Protein AF-A0A817WGV9-F1 (afdb_monomer_lite)

InterPro domains:
  IPR026983 Dynein heavy chain [PTHR22878] (29-246)
  IPR027417 P-loop containing nucleoside triphosphate hydrolase [G3DSA:3.40.50.300] (20-171)
  IPR035706 Dynein heavy chain, ATP-binding dynein motor region [PF12781] (29-227)

Sequence (246 aa):
MQTKQTYQTDYDALLERRNDANTLISGLTGLPNDDLSIQNGIIATSNYRYPLLIDPQLQGKSWIKDMERDHDLVITTLNSKLFRQQLDDSIAFGRPLLIEDVKEELDPILDPILEKNFSKLDRTLRLYITTKLANPTYAPEICARVSVIDFTVTQRGLEHQLLSLLIANERNELERERVTLARETTKNKRMLKELEDNLLIKLTSSLLDDPSVVEVLNANKRIATEVKEKVVIAEETKMKISTARE

Radius of gyration: 23.24 Å; chains: 1; bounding box: 58×51×55 Å

pLDDT: mean 77.45, std 15.93, range [27.72, 95.19]

Organism: NCBI:txid392032

Foldseek 3Di:
DVVVVVVVVVVVVVVVVCVVVPVLVLQLPQFAPDPQRSVLSSLCPDLPFHEEEACLPCSVVVSVCVSCVVQQEAEEEPPDPCVVVSVVVCLVVLGEYEYPADAQDDDCVCVCLLQVVDDPSSSSYRYHYYHSDQDGDHDVVVVVRHPYGYPDQDPVSVVVRVLVVVCCVPVVPLVVVLVVLVVLLVVLVVLLVVLVVVLVCLVVVDDDPDPVSVVVNVVSVVSNVVSVVSNVVSVVVNVVSVVVSD

Secondary structure (DSSP, 8-state):
-HHHHHHHHHHHHHHHGGGSHHHHHHHTTTS-SSHHHHHHHHHHH-SSS-EEEE-TTSHHHHHHHHHTGGGT-EEEETT-TTHHHHHHHHHHHT--EEEES--S---GGGHHHHTT-S-TTGGG--EEEEE--SS----HHHHHHSEEEE----HHHHHHHHHHHHHHHHTHHHHHHHHHHHHHHHHHHHHHHHHHHHHHHHHHS--SS-HHHHHHHHHHHHHHHHHHHHHHHHHHHHHHHHHHH-

Structure (mmCIF, N/CA/C/O backbone):
data_AF-A0A817WGV9-F1
#
_entry.id   AF-A0A817WGV9-F1
#
loop_
_atom_site.group_PDB
_atom_site.id
_atom_site.type_symbol
_atom_site.label_atom_id
_atom_site.label_alt_id
_atom_site.label_comp_id
_atom_site.label_asym_id
_atom_site.label_entity_id
_atom_site.label_seq_id
_atom_site.pdbx_PDB_ins_code
_atom_site.Cartn_x
_atom_site.Cartn_y
_atom_site.Cartn_z
_atom_site.occupancy
_atom_site.B_iso_or_equiv
_atom_site.auth_seq_id
_atom_site.auth_comp_id
_atom_site.auth_asym_id
_atom_site.auth_atom_id
_atom_site.pdbx_PDB_model_num
ATOM 1 N N . MET A 1 1 ? -25.863 5.482 -15.083 1.00 37.50 1 MET A N 1
ATOM 2 C CA . MET A 1 1 ? -26.386 5.329 -13.703 1.00 37.50 1 MET A CA 1
ATOM 3 C C . MET A 1 1 ? -26.044 3.970 -13.093 1.00 37.50 1 MET A C 1
ATOM 5 O O . MET A 1 1 ? -25.670 3.966 -11.933 1.00 37.50 1 MET A O 1
ATOM 9 N N . GLN A 1 2 ? -26.050 2.864 -13.849 1.00 27.72 2 GLN A N 1
ATOM 10 C CA . GLN A 1 2 ? -25.627 1.539 -13.351 1.00 27.72 2 GLN A CA 1
ATOM 11 C C . GLN A 1 2 ? -24.144 1.447 -12.945 1.00 27.72 2 GLN A C 1
ATOM 13 O O . GLN A 1 2 ? -23.827 0.815 -11.948 1.00 27.72 2 GLN A O 1
ATOM 18 N N . THR A 1 3 ? -23.241 2.151 -13.631 1.00 29.27 3 THR A N 1
ATOM 19 C CA . THR A 1 3 ? -21.792 2.068 -13.370 1.00 29.27 3 THR A CA 1
ATOM 20 C C . THR A 1 3 ? -21.375 2.636 -12.010 1.00 29.27 3 THR A C 1
ATOM 22 O O . THR A 1 3 ? -20.448 2.123 -11.407 1.00 29.27 3 THR A O 1
ATOM 25 N N . LYS A 1 4 ? -22.072 3.657 -11.480 1.00 28.03 4 LYS A N 1
ATOM 26 C CA . LYS A 1 4 ? -21.769 4.241 -10.154 1.00 28.03 4 LYS A CA 1
ATOM 27 C C . LYS A 1 4 ? -22.198 3.344 -8.987 1.00 28.03 4 LYS A C 1
ATOM 29 O O . LYS A 1 4 ? -21.616 3.435 -7.915 1.00 28.03 4 LYS A O 1
ATOM 34 N N . GLN A 1 5 ? -23.198 2.488 -9.193 1.00 28.86 5 GLN A N 1
ATOM 35 C CA . GLN A 1 5 ? -23.706 1.577 -8.164 1.00 28.86 5 GLN A CA 1
ATOM 36 C C . GLN A 1 5 ? -22.753 0.392 -7.941 1.00 28.86 5 GLN A C 1
ATOM 38 O O . GLN A 1 5 ? -22.568 -0.044 -6.808 1.00 28.86 5 GLN A O 1
ATOM 43 N N . THR A 1 6 ? -22.080 -0.068 -8.999 1.00 32.97 6 THR A N 1
ATOM 44 C CA . THR A 1 6 ? -21.091 -1.156 -8.940 1.00 32.97 6 THR A CA 1
ATOM 45 C C . THR A 1 6 ? -19.863 -0.787 -8.095 1.00 32.97 6 THR A C 1
ATOM 47 O O . THR A 1 6 ? -19.491 -1.561 -7.222 1.00 32.97 6 THR A O 1
ATOM 50 N N . TYR A 1 7 ? -19.308 0.426 -8.242 1.00 35.62 7 TYR A N 1
ATOM 51 C CA . TYR A 1 7 ? -18.145 0.870 -7.449 1.00 35.62 7 TYR A CA 1
ATOM 52 C C . TYR A 1 7 ? -18.439 1.023 -5.949 1.00 35.62 7 TYR A C 1
ATOM 54 O O . TYR A 1 7 ? -17.569 0.760 -5.125 1.00 35.62 7 TYR A O 1
ATOM 62 N N . GLN A 1 8 ? -19.662 1.421 -5.584 1.00 30.70 8 GLN A N 1
ATOM 63 C CA . GLN A 1 8 ? -20.061 1.553 -4.179 1.00 30.70 8 GLN A CA 1
ATOM 64 C C . GLN A 1 8 ? -20.227 0.180 -3.507 1.00 30.70 8 GLN A C 1
ATOM 66 O O . GLN A 1 8 ? -19.885 0.011 -2.344 1.00 30.70 8 GLN A O 1
ATOM 71 N N . THR A 1 9 ? -20.700 -0.815 -4.262 1.00 33.78 9 THR A N 1
ATOM 72 C CA . THR A 1 9 ? -20.943 -2.172 -3.747 1.00 33.78 9 THR A CA 1
ATOM 73 C C . THR A 1 9 ? -19.625 -2.928 -3.542 1.00 33.78 9 THR A C 1
ATOM 75 O O . THR A 1 9 ? -19.464 -3.627 -2.545 1.00 33.78 9 THR A O 1
ATOM 78 N N . ASP A 1 10 ? -18.646 -2.721 -4.431 1.00 40.47 10 ASP A N 1
ATOM 79 C CA . ASP A 1 10 ? -17.281 -3.232 -4.248 1.00 40.47 10 ASP A CA 1
ATOM 80 C C . ASP A 1 10 ? -16.564 -2.548 -3.070 1.00 40.47 10 ASP A C 1
ATOM 82 O O . ASP A 1 10 ? -15.822 -3.201 -2.338 1.00 40.47 10 ASP A O 1
ATOM 86 N N . TYR A 1 11 ? -16.821 -1.256 -2.828 1.00 42.28 11 TYR A N 1
ATOM 87 C CA . TYR A 1 11 ? -16.280 -0.521 -1.679 1.00 42.28 11 TYR A CA 1
ATOM 88 C C . TYR A 1 11 ? -16.793 -1.069 -0.339 1.00 42.28 11 TYR A C 1
ATOM 90 O O . TYR A 1 11 ? -16.005 -1.297 0.582 1.00 42.28 11 TYR A O 1
ATOM 98 N N . ASP A 1 12 ? -18.093 -1.355 -0.248 1.00 37.88 12 ASP A N 1
ATOM 99 C CA . ASP A 1 12 ? -18.701 -1.931 0.954 1.00 37.88 12 ASP A CA 1
ATOM 100 C C . ASP A 1 12 ? -18.227 -3.380 1.189 1.00 37.88 12 ASP A C 1
ATOM 102 O O . ASP A 1 12 ? -17.908 -3.746 2.321 1.00 37.88 12 ASP A O 1
ATOM 106 N N . ALA A 1 13 ? -18.042 -4.174 0.126 1.00 45.69 13 ALA A N 1
ATOM 107 C CA . ALA A 1 13 ? -17.474 -5.525 0.209 1.00 45.69 13 ALA A CA 1
ATOM 108 C C . ALA A 1 13 ? -15.988 -5.536 0.639 1.00 45.69 13 ALA A C 1
ATOM 110 O O . ALA A 1 13 ? -15.540 -6.434 1.362 1.00 45.69 13 ALA A O 1
ATOM 111 N N . LEU A 1 14 ? -15.208 -4.526 0.234 1.00 46.06 14 LEU A N 1
ATOM 112 C CA . LEU A 1 14 ? -13.819 -4.332 0.671 1.00 46.06 14 LEU A CA 1
ATOM 113 C C . LEU A 1 14 ? -13.739 -3.869 2.136 1.00 46.06 14 LEU A C 1
ATOM 115 O O . LEU A 1 14 ? -12.862 -4.319 2.877 1.00 46.06 14 LEU A O 1
ATOM 119 N N . LEU A 1 15 ? -14.681 -3.032 2.583 1.00 44.12 15 LEU A N 1
ATOM 120 C CA . LEU A 1 15 ? -14.825 -2.635 3.987 1.00 44.12 15 LEU A CA 1
ATOM 121 C C . LEU A 1 15 ? -15.345 -3.766 4.884 1.00 44.12 15 LEU A C 1
ATOM 123 O O . LEU A 1 15 ? -15.021 -3.797 6.069 1.00 44.12 15 LEU A O 1
ATOM 127 N N . GLU A 1 16 ? -16.107 -4.719 4.356 1.00 44.16 16 GLU A N 1
ATOM 128 C CA . GLU A 1 16 ? -16.564 -5.896 5.105 1.00 44.16 16 GLU A CA 1
ATOM 129 C C . GLU A 1 16 ? -15.432 -6.929 5.301 1.00 44.16 16 GLU A C 1
ATOM 131 O O . GLU A 1 16 ? -15.310 -7.542 6.372 1.00 44.16 16 GLU A O 1
ATOM 136 N N . ARG A 1 17 ? -14.501 -7.018 4.332 1.00 46.78 17 ARG A N 1
ATOM 137 C CA . ARG A 1 17 ? -13.222 -7.758 4.439 1.00 46.78 17 ARG A CA 1
ATOM 138 C C . ARG A 1 17 ? -12.217 -7.153 5.427 1.00 46.78 17 ARG A C 1
ATOM 140 O O . ARG A 1 17 ? -11.237 -7.804 5.779 1.00 46.78 17 ARG A O 1
ATOM 147 N N . ARG A 1 18 ? -12.496 -5.967 5.979 1.00 44.47 18 ARG A N 1
ATOM 148 C CA . ARG A 1 18 ? -11.736 -5.317 7.069 1.00 44.47 18 ARG A CA 1
ATOM 149 C C . ARG A 1 18 ? -11.633 -6.164 8.348 1.00 44.47 18 ARG A C 1
ATOM 151 O O . ARG A 1 18 ? -10.900 -5.798 9.265 1.00 44.47 18 ARG A O 1
ATOM 158 N N . ASN A 1 19 ? -12.366 -7.276 8.432 1.00 39.81 19 ASN A N 1
ATOM 159 C CA . ASN A 1 19 ? -12.291 -8.229 9.537 1.00 39.81 19 ASN A CA 1
ATOM 160 C C . ASN A 1 19 ? -11.021 -9.103 9.527 1.00 39.81 19 ASN A C 1
ATOM 162 O O . ASN A 1 19 ? -10.644 -9.577 10.597 1.00 39.81 19 ASN A O 1
ATOM 166 N N . ASP A 1 20 ? -10.275 -9.181 8.417 1.00 42.56 20 ASP A N 1
ATOM 167 C CA . ASP A 1 20 ? -8.900 -9.726 8.380 1.00 42.56 20 ASP A CA 1
ATOM 168 C C . ASP A 1 20 ? -7.881 -8.662 8.844 1.00 42.56 20 ASP A C 1
ATOM 170 O O . ASP A 1 20 ? -6.880 -8.340 8.199 1.00 42.56 20 ASP A O 1
ATOM 174 N N . ALA A 1 21 ? -8.198 -8.034 9.978 1.00 41.12 21 ALA A N 1
ATOM 175 C CA . ALA A 1 21 ? -7.715 -6.715 10.363 1.00 41.12 21 ALA A CA 1
ATOM 176 C C . ALA A 1 21 ? -6.196 -6.631 10.591 1.00 41.12 21 ALA A C 1
ATOM 178 O O . ALA A 1 21 ? -5.628 -5.558 10.445 1.00 41.12 21 ALA A O 1
ATOM 179 N N . ASN A 1 22 ? -5.509 -7.717 10.943 1.00 40.12 22 ASN A N 1
ATOM 180 C CA . ASN A 1 22 ? -4.105 -7.618 11.358 1.00 40.12 22 ASN A CA 1
ATOM 181 C C . ASN A 1 22 ? -3.129 -7.484 10.176 1.00 40.12 22 ASN A C 1
ATOM 183 O O . ASN A 1 22 ? -2.154 -6.745 10.285 1.00 40.12 22 ASN A O 1
ATOM 187 N N . THR A 1 23 ? -3.408 -8.122 9.036 1.00 41.94 23 THR A N 1
ATOM 188 C CA . THR A 1 23 ? -2.520 -8.077 7.859 1.00 41.94 23 THR A CA 1
ATOM 189 C C . THR A 1 23 ? -2.714 -6.790 7.054 1.00 41.94 23 THR A C 1
ATOM 191 O O . THR A 1 23 ? -1.741 -6.181 6.619 1.00 41.94 23 THR A O 1
ATOM 194 N N . LEU A 1 24 ? -3.960 -6.319 6.925 1.00 47.78 24 LEU A N 1
ATOM 195 C CA . LEU A 1 24 ? -4.279 -5.075 6.214 1.00 47.78 24 LEU A CA 1
ATOM 196 C C . LEU A 1 24 ? -3.845 -3.827 6.997 1.00 47.78 24 LEU A C 1
ATOM 198 O O . LEU A 1 24 ? -3.357 -2.873 6.403 1.00 47.78 24 LEU A O 1
ATOM 202 N N . ILE A 1 25 ? -3.969 -3.828 8.331 1.00 47.94 25 ILE A N 1
ATOM 203 C CA . ILE A 1 25 ? -3.571 -2.673 9.154 1.00 47.94 25 ILE A CA 1
ATOM 204 C C . ILE A 1 25 ? -2.046 -2.494 9.168 1.00 47.94 25 ILE A C 1
ATOM 206 O O . ILE A 1 25 ? -1.590 -1.355 9.137 1.00 47.94 25 ILE A O 1
ATOM 210 N N . SER A 1 26 ? -1.260 -3.580 9.152 1.00 46.34 26 SER A N 1
ATOM 211 C CA . SER A 1 26 ? 0.208 -3.494 9.059 1.00 46.34 26 SER A CA 1
ATOM 212 C C . SER A 1 26 ? 0.683 -2.959 7.707 1.00 46.34 26 SER A C 1
ATOM 214 O O . SER A 1 26 ? 1.714 -2.301 7.647 1.00 46.34 26 SER A O 1
ATOM 216 N N . GLY A 1 27 ? -0.058 -3.225 6.626 1.00 54.06 27 GLY A N 1
ATOM 217 C CA . GLY A 1 27 ? 0.269 -2.715 5.296 1.00 54.06 27 GLY A CA 1
ATOM 218 C C . GLY A 1 27 ? -0.023 -1.224 5.124 1.00 54.06 27 GLY A C 1
ATOM 219 O O . GLY A 1 27 ? 0.606 -0.571 4.312 1.00 54.06 27 GLY A O 1
ATOM 220 N N . LEU A 1 28 ? -0.942 -0.647 5.900 1.00 60.22 28 LEU A N 1
ATOM 221 C CA . LEU A 1 28 ? -1.360 0.755 5.751 1.00 60.22 28 LEU A CA 1
ATOM 222 C C . LEU A 1 28 ? -0.523 1.745 6.578 1.00 60.22 28 LEU A C 1
ATOM 224 O O . LEU A 1 28 ? -0.717 2.957 6.478 1.00 60.22 28 LEU A O 1
ATOM 228 N N . THR A 1 29 ? 0.413 1.265 7.401 1.00 61.38 29 THR A N 1
ATOM 229 C CA . THR A 1 29 ? 1.274 2.139 8.206 1.00 61.38 29 THR A CA 1
ATOM 230 C C . THR A 1 29 ? 2.259 2.899 7.319 1.00 61.38 29 THR A C 1
ATOM 232 O O . THR A 1 29 ? 3.000 2.286 6.558 1.00 61.38 29 THR A O 1
ATOM 235 N N . GLY A 1 30 ? 2.293 4.229 7.434 1.00 67.19 30 GLY A N 1
ATOM 236 C CA . GLY A 1 30 ? 3.189 5.099 6.656 1.00 67.19 30 GLY A CA 1
ATOM 237 C C . GLY A 1 30 ? 2.538 5.755 5.435 1.00 67.19 30 GLY A C 1
ATOM 238 O O . GLY A 1 30 ? 3.126 6.672 4.865 1.00 67.19 30 GLY A O 1
ATOM 239 N N . LEU A 1 31 ? 1.312 5.358 5.074 1.00 78.69 31 LEU A N 1
ATOM 240 C CA . LEU A 1 31 ? 0.508 6.091 4.097 1.00 78.69 31 LEU A CA 1
ATOM 241 C C . LEU A 1 31 ? -0.224 7.273 4.744 1.00 78.69 31 LEU A C 1
ATOM 243 O O . LEU A 1 31 ? -0.550 7.241 5.934 1.00 78.69 31 LEU A O 1
ATOM 247 N N . PRO A 1 32 ? -0.527 8.316 3.960 1.00 75.31 32 PRO A N 1
ATOM 248 C CA . PRO A 1 32 ? -1.470 9.345 4.364 1.00 75.31 32 PRO A CA 1
ATOM 249 C C . PRO A 1 32 ? -2.836 8.792 4.773 1.00 75.31 32 PRO A C 1
ATOM 251 O O . PRO A 1 32 ? -3.351 7.850 4.176 1.00 75.31 32 PRO A O 1
ATOM 254 N N . ASN A 1 33 ? -3.477 9.464 5.730 1.00 67.50 33 ASN A N 1
ATOM 255 C CA . ASN A 1 33 ? -4.838 9.154 6.181 1.00 67.50 33 ASN A CA 1
ATOM 256 C C . ASN A 1 33 ? -5.929 9.748 5.264 1.00 67.50 33 ASN A C 1
ATOM 258 O O . ASN A 1 33 ? -6.971 10.188 5.753 1.00 67.50 33 ASN A O 1
ATOM 262 N N . ASP A 1 34 ? -5.694 9.822 3.954 1.00 74.06 34 ASP A N 1
ATOM 263 C CA . ASP A 1 34 ? -6.732 10.166 2.980 1.00 74.06 34 ASP A CA 1
ATOM 264 C C . ASP A 1 34 ? -7.316 8.910 2.322 1.00 74.06 34 ASP A C 1
ATOM 266 O O . ASP A 1 34 ? -6.644 7.886 2.182 1.00 74.06 34 ASP A O 1
ATOM 270 N N . ASP A 1 35 ? -8.594 8.983 1.939 1.00 73.94 35 ASP A N 1
ATOM 271 C CA . ASP A 1 35 ? -9.339 7.824 1.435 1.00 73.94 35 ASP A CA 1
ATOM 272 C C . ASP A 1 35 ? -8.697 7.222 0.174 1.00 73.94 35 ASP A C 1
ATOM 274 O O . ASP A 1 35 ? -8.704 6.003 0.010 1.00 73.94 35 ASP A O 1
ATOM 278 N N . LEU A 1 36 ? -8.108 8.058 -0.691 1.00 80.19 36 LEU A N 1
ATOM 279 C CA . LEU A 1 36 ? -7.414 7.612 -1.904 1.00 80.19 36 LEU A CA 1
ATOM 280 C C . LEU A 1 36 ? -6.158 6.810 -1.552 1.00 80.19 36 LEU A C 1
ATOM 282 O O . LEU A 1 36 ? -5.981 5.701 -2.047 1.00 80.19 36 LEU A O 1
ATOM 286 N N . SER A 1 37 ? -5.324 7.324 -0.648 1.00 81.31 37 SER A N 1
ATOM 287 C CA . SER A 1 37 ? -4.116 6.638 -0.181 1.00 81.31 37 SER A CA 1
ATOM 288 C C . SER A 1 37 ? -4.438 5.297 0.479 1.00 81.31 37 SER A C 1
ATOM 290 O O . SER A 1 37 ? -3.766 4.301 0.211 1.00 81.31 37 SER A O 1
ATOM 292 N N . ILE A 1 38 ? -5.506 5.229 1.281 1.00 79.75 38 ILE A N 1
ATOM 293 C CA . ILE A 1 38 ? -5.960 3.975 1.901 1.00 79.75 38 ILE A CA 1
ATOM 294 C C . ILE A 1 38 ? -6.401 2.966 0.833 1.00 79.75 38 ILE A C 1
ATOM 296 O O . ILE A 1 38 ? -5.993 1.804 0.879 1.00 79.75 38 ILE A O 1
ATOM 300 N N . GLN A 1 39 ? -7.204 3.394 -0.145 1.00 82.06 39 GLN A N 1
ATOM 301 C CA . GLN A 1 39 ? -7.640 2.535 -1.251 1.00 82.06 39 GLN A CA 1
ATOM 302 C C . GLN A 1 39 ? -6.447 2.018 -2.060 1.00 82.06 39 GLN A C 1
ATOM 304 O O . GLN A 1 39 ? -6.345 0.815 -2.309 1.00 82.06 39 GLN A O 1
ATOM 309 N N . ASN A 1 40 ? -5.508 2.901 -2.397 1.00 87.25 40 ASN A N 1
ATOM 310 C CA . ASN A 1 40 ? -4.286 2.553 -3.111 1.00 87.25 40 ASN A CA 1
ATOM 311 C C . ASN A 1 40 ? -3.449 1.525 -2.341 1.00 87.25 40 ASN A C 1
ATOM 313 O O . ASN A 1 40 ? -2.990 0.547 -2.932 1.00 87.25 40 ASN A O 1
ATOM 317 N N . GLY A 1 41 ? -3.307 1.689 -1.022 1.00 84.56 41 GLY A N 1
ATOM 318 C CA . GLY A 1 41 ? -2.612 0.732 -0.159 1.00 84.56 41 GLY A CA 1
ATOM 319 C C . GLY A 1 41 ? -3.275 -0.650 -0.132 1.00 84.56 41 GLY A C 1
ATOM 320 O O . GLY A 1 41 ? -2.591 -1.673 -0.209 1.00 84.56 41 GLY A O 1
ATOM 321 N N . ILE A 1 42 ? -4.610 -0.706 -0.097 1.00 82.06 42 ILE A N 1
ATOM 322 C CA . ILE A 1 42 ? -5.366 -1.970 -0.155 1.00 82.06 42 ILE A CA 1
ATOM 323 C C . ILE A 1 42 ? -5.158 -2.670 -1.503 1.00 82.06 42 ILE A C 1
ATOM 325 O O . ILE A 1 42 ? -4.912 -3.875 -1.545 1.00 82.06 42 ILE A O 1
ATOM 329 N N . ILE A 1 43 ? -5.232 -1.932 -2.614 1.00 84.88 43 ILE A N 1
ATOM 330 C CA . ILE A 1 43 ? -5.034 -2.506 -3.952 1.00 84.88 43 ILE A CA 1
ATOM 331 C C . ILE A 1 43 ? -3.593 -3.006 -4.101 1.00 84.88 43 ILE A C 1
ATOM 333 O O . ILE A 1 43 ? -3.381 -4.116 -4.596 1.00 84.88 43 ILE A O 1
ATOM 337 N N . ALA A 1 44 ? -2.616 -2.236 -3.615 1.00 86.19 44 ALA A N 1
ATOM 338 C CA . ALA A 1 44 ? -1.198 -2.571 -3.691 1.00 86.19 44 ALA A CA 1
ATOM 339 C C . ALA A 1 44 ? -0.809 -3.800 -2.855 1.00 86.19 44 ALA A C 1
ATOM 341 O O . ALA A 1 44 ? 0.089 -4.541 -3.240 1.00 86.19 44 ALA A O 1
ATOM 342 N N . THR A 1 45 ? -1.500 -4.048 -1.741 1.00 81.94 45 THR A N 1
ATOM 343 C CA . THR A 1 45 ? -1.282 -5.233 -0.891 1.00 81.94 45 THR A CA 1
ATOM 344 C C . THR A 1 45 ? -2.130 -6.440 -1.306 1.00 81.94 45 THR A C 1
ATOM 346 O O . THR A 1 45 ? -1.971 -7.536 -0.764 1.00 81.94 45 THR A O 1
ATOM 349 N N . SER A 1 46 ? -3.025 -6.280 -2.285 1.00 77.31 46 SER A N 1
ATOM 350 C CA . SER A 1 46 ? -3.863 -7.374 -2.771 1.00 77.31 46 SER A CA 1
ATOM 351 C C . SER A 1 46 ? -3.052 -8.385 -3.597 1.00 77.31 46 SER A C 1
ATOM 353 O O . SER A 1 46 ? -2.302 -8.030 -4.500 1.00 77.31 46 SER A O 1
ATOM 355 N N . ASN A 1 47 ? -3.228 -9.685 -3.338 1.00 67.88 47 ASN A N 1
ATOM 356 C CA . ASN A 1 47 ? -2.424 -10.738 -3.977 1.00 67.88 47 ASN A CA 1
ATOM 357 C C . ASN A 1 47 ? -2.914 -11.144 -5.391 1.00 67.88 47 ASN A C 1
ATOM 359 O O . ASN A 1 47 ? -2.540 -12.197 -5.913 1.00 67.88 47 ASN A O 1
ATOM 363 N N . TYR A 1 48 ? -3.793 -10.364 -6.030 1.00 72.81 48 TYR A N 1
ATOM 364 C CA . TYR A 1 48 ? -4.373 -10.744 -7.327 1.00 72.81 48 TYR A CA 1
ATOM 365 C C . TYR A 1 48 ? -3.400 -10.500 -8.485 1.00 72.81 48 TYR A C 1
ATOM 367 O O . TYR A 1 48 ? -3.098 -11.434 -9.229 1.00 72.81 48 TYR A O 1
ATOM 375 N N . ARG A 1 49 ? -2.841 -9.292 -8.589 1.00 85.38 49 ARG A N 1
ATOM 376 C CA . ARG A 1 49 ? -1.838 -8.888 -9.590 1.00 85.38 49 ARG A CA 1
ATOM 377 C C . ARG A 1 49 ? -0.765 -8.044 -8.915 1.00 85.38 49 ARG A C 1
ATOM 379 O O . ARG A 1 49 ? -1.042 -7.412 -7.901 1.00 85.38 49 ARG A O 1
ATOM 386 N N . TYR A 1 50 ? 0.432 -8.023 -9.488 1.00 90.38 50 TYR A N 1
ATOM 387 C CA . TYR A 1 50 ? 1.517 -7.202 -8.958 1.00 90.38 50 TYR A CA 1
ATOM 388 C C . TYR A 1 50 ? 1.233 -5.711 -9.181 1.00 90.38 50 TYR A C 1
ATOM 390 O O . TYR A 1 50 ? 0.797 -5.344 -10.278 1.00 90.38 50 TYR A O 1
ATOM 398 N N . PRO A 1 51 ? 1.437 -4.854 -8.168 1.00 92.88 51 PRO A N 1
ATOM 399 C CA . PRO A 1 51 ? 1.175 -3.428 -8.284 1.00 92.88 51 PRO A CA 1
ATOM 400 C C . PRO A 1 51 ? 2.270 -2.692 -9.064 1.00 92.88 51 PRO A C 1
ATOM 402 O O . PRO A 1 51 ? 3.465 -2.854 -8.804 1.00 92.88 51 PRO A O 1
ATOM 405 N N . LEU A 1 52 ? 1.836 -1.828 -9.981 1.00 93.69 52 LEU A N 1
ATOM 406 C CA . LEU A 1 52 ? 2.641 -0.807 -10.638 1.00 93.69 52 LEU A CA 1
ATOM 407 C C . LEU A 1 52 ? 2.172 0.560 -10.143 1.00 93.69 52 LEU A C 1
ATOM 409 O O . LEU A 1 52 ? 1.061 0.987 -10.441 1.00 93.69 52 LEU A O 1
ATOM 413 N N . LEU A 1 53 ? 3.025 1.237 -9.382 1.00 93.81 53 LEU A N 1
ATOM 414 C CA . LEU A 1 53 ? 2.735 2.515 -8.752 1.00 93.81 53 LEU A CA 1
ATOM 415 C C . LEU A 1 53 ? 3.227 3.658 -9.640 1.00 93.81 53 LEU A C 1
ATOM 417 O O . LEU A 1 53 ? 4.427 3.784 -9.897 1.00 93.81 53 LEU A O 1
ATOM 421 N N . ILE A 1 54 ? 2.298 4.510 -10.063 1.00 93.38 54 ILE A N 1
ATOM 422 C CA . ILE A 1 54 ? 2.587 5.807 -10.673 1.00 93.38 54 ILE A CA 1
ATOM 423 C C . ILE A 1 54 ? 2.851 6.786 -9.533 1.00 93.38 54 ILE A C 1
ATOM 425 O O . ILE A 1 54 ? 1.921 7.256 -8.888 1.00 93.38 54 ILE A O 1
ATOM 429 N N . ASP A 1 55 ? 4.123 7.041 -9.243 1.00 92.00 55 ASP A N 1
ATOM 430 C CA . ASP A 1 55 ? 4.555 7.729 -8.027 1.00 92.00 55 ASP A CA 1
ATOM 431 C C . ASP A 1 55 ? 5.616 8.805 -8.330 1.00 92.00 55 ASP A C 1
ATOM 433 O O . ASP A 1 55 ? 6.802 8.641 -8.017 1.00 92.00 55 ASP A O 1
ATOM 437 N N . PRO A 1 56 ? 5.224 9.938 -8.946 1.00 89.88 56 PRO A N 1
ATOM 438 C CA . PRO A 1 56 ? 6.158 11.025 -9.232 1.00 89.88 56 PRO A CA 1
ATOM 439 C C . PRO A 1 56 ? 6.704 11.698 -7.963 1.00 89.88 56 PRO A C 1
ATOM 441 O O . PRO A 1 56 ? 7.778 12.298 -8.013 1.00 89.88 56 PRO A O 1
ATOM 444 N N . GLN A 1 57 ? 6.000 11.596 -6.828 1.00 89.62 57 GLN A N 1
ATOM 445 C CA . GLN A 1 57 ? 6.411 12.175 -5.542 1.00 89.62 57 GLN A CA 1
ATOM 446 C C . GLN A 1 57 ? 7.178 11.202 -4.627 1.00 89.62 57 GLN A C 1
ATOM 448 O O . GLN A 1 57 ? 7.636 11.614 -3.562 1.00 89.62 57 GLN A O 1
ATOM 453 N N . LEU A 1 58 ? 7.378 9.947 -5.041 1.00 90.31 58 LEU A N 1
ATOM 454 C CA . LEU A 1 58 ? 8.085 8.895 -4.290 1.00 90.31 58 LEU A CA 1
ATOM 455 C C . LEU A 1 58 ? 7.429 8.496 -2.954 1.00 90.31 58 LEU A C 1
ATOM 457 O O . LEU A 1 58 ? 8.087 7.905 -2.090 1.00 90.31 58 LEU A O 1
ATOM 461 N N . GLN A 1 59 ? 6.146 8.804 -2.776 1.00 87.31 59 GLN A N 1
ATOM 462 C CA . GLN A 1 59 ? 5.397 8.487 -1.566 1.00 87.31 59 GLN A CA 1
ATOM 463 C C . GLN A 1 59 ? 5.124 6.986 -1.452 1.00 87.31 59 GLN A C 1
ATOM 465 O O . GLN A 1 59 ? 5.408 6.384 -0.414 1.00 87.31 59 GLN A O 1
ATOM 470 N N . GLY A 1 60 ? 4.627 6.374 -2.526 1.00 88.50 60 GLY A N 1
ATOM 471 C CA . GLY A 1 60 ? 4.385 4.934 -2.597 1.00 88.50 60 GLY A CA 1
ATOM 472 C C . GLY A 1 60 ? 5.675 4.130 -2.429 1.00 88.50 60 GLY A C 1
ATOM 473 O O . GLY A 1 60 ? 5.708 3.146 -1.692 1.00 88.50 60 GLY A O 1
ATOM 474 N N . LYS A 1 61 ? 6.777 4.595 -3.025 1.00 91.00 61 LYS A N 1
ATOM 475 C CA . LYS A 1 61 ? 8.111 4.010 -2.841 1.00 91.00 61 LYS A CA 1
ATOM 476 C C . LYS A 1 61 ? 8.568 4.051 -1.382 1.00 91.00 61 LYS A C 1
ATOM 478 O O . LYS A 1 61 ? 9.070 3.043 -0.887 1.00 91.00 61 LYS A O 1
ATOM 483 N N . SER A 1 62 ? 8.451 5.199 -0.708 1.00 90.50 62 SER A N 1
ATOM 484 C CA . SER A 1 62 ? 8.828 5.305 0.710 1.00 90.50 62 SER A CA 1
ATOM 485 C C . SER A 1 62 ? 7.980 4.371 1.566 1.00 90.50 62 SER A C 1
ATOM 487 O O . SER A 1 62 ? 8.512 3.641 2.397 1.00 90.50 62 SER A O 1
ATOM 489 N N . TRP A 1 63 ? 6.677 4.335 1.296 1.00 89.69 63 TRP A N 1
ATOM 490 C CA . TRP A 1 63 ? 5.745 3.460 1.988 1.00 89.69 63 TRP A CA 1
ATOM 491 C C . TRP A 1 63 ? 6.098 1.973 1.836 1.00 89.69 63 TRP A C 1
ATOM 493 O O . TRP A 1 63 ? 6.192 1.276 2.842 1.00 89.69 63 TRP A O 1
ATOM 503 N N . ILE A 1 64 ? 6.379 1.486 0.620 1.00 90.81 64 ILE A N 1
ATOM 504 C CA . ILE A 1 64 ? 6.776 0.081 0.400 1.00 90.81 64 ILE A CA 1
ATOM 505 C C . ILE A 1 64 ? 8.057 -0.260 1.171 1.00 90.81 64 ILE A C 1
ATOM 507 O O . ILE A 1 64 ? 8.151 -1.336 1.760 1.00 90.81 64 ILE A O 1
ATOM 511 N N . LYS A 1 65 ? 9.039 0.652 1.205 1.00 90.75 65 LYS A N 1
ATOM 512 C CA . LYS A 1 65 ? 10.286 0.449 1.964 1.00 90.75 65 LYS A CA 1
ATOM 513 C C . LYS A 1 65 ? 10.042 0.332 3.461 1.00 90.75 65 LYS A C 1
ATOM 515 O O . LYS A 1 65 ? 10.690 -0.478 4.117 1.00 90.75 65 LYS A O 1
ATOM 520 N N . ASP A 1 66 ? 9.124 1.132 3.989 1.00 89.06 66 ASP A N 1
ATOM 521 C CA . ASP A 1 66 ? 8.773 1.097 5.403 1.00 89.06 66 ASP A CA 1
ATOM 522 C C . ASP A 1 66 ? 7.951 -0.147 5.754 1.00 89.06 66 ASP A C 1
ATOM 524 O O . ASP A 1 66 ? 8.196 -0.762 6.790 1.00 89.06 66 ASP A O 1
ATOM 528 N N . MET A 1 67 ? 7.033 -0.550 4.871 1.00 87.25 67 MET A N 1
ATOM 529 C CA . MET A 1 67 ? 6.196 -1.741 5.027 1.00 87.25 67 MET A CA 1
ATOM 530 C C . MET A 1 67 ? 7.010 -3.043 4.960 1.00 87.25 67 MET A C 1
ATOM 532 O O . MET A 1 67 ? 6.746 -3.977 5.712 1.00 87.25 67 MET A O 1
ATOM 536 N N . GLU A 1 68 ? 8.008 -3.119 4.076 1.00 88.75 68 GLU A N 1
ATOM 537 C CA . GLU A 1 68 ? 8.834 -4.318 3.862 1.00 88.75 68 GLU A CA 1
ATOM 538 C C . GLU A 1 68 ? 10.174 -4.279 4.618 1.00 88.75 68 GLU A C 1
ATOM 540 O O . GLU A 1 68 ? 11.076 -5.072 4.335 1.00 88.75 68 GLU A O 1
ATOM 545 N N . ARG A 1 69 ? 10.314 -3.374 5.598 1.00 86.44 69 ARG A N 1
ATOM 546 C CA . ARG A 1 69 ? 11.554 -3.168 6.364 1.00 86.44 69 ARG A CA 1
ATOM 547 C C . ARG A 1 69 ? 12.057 -4.441 7.051 1.00 86.44 69 ARG A C 1
ATOM 549 O O . ARG A 1 69 ? 13.260 -4.679 7.064 1.00 86.44 69 ARG A O 1
ATOM 556 N N . ASP A 1 70 ? 11.144 -5.255 7.573 1.00 86.62 70 ASP A N 1
ATOM 557 C CA . ASP A 1 70 ? 11.464 -6.490 8.302 1.00 86.62 70 ASP A CA 1
ATOM 558 C C . ASP A 1 70 ? 11.561 -7.729 7.384 1.00 86.62 70 ASP A C 1
ATOM 560 O O . ASP A 1 70 ? 11.794 -8.838 7.860 1.00 86.62 70 ASP A O 1
ATOM 564 N N . HIS A 1 71 ? 11.374 -7.562 6.069 1.00 86.12 71 HIS A N 1
ATOM 565 C CA . HIS A 1 71 ? 11.305 -8.660 5.096 1.00 86.12 71 HIS A CA 1
ATOM 566 C C . HIS A 1 71 ? 12.470 -8.683 4.094 1.00 86.12 71 HIS A C 1
ATOM 568 O O . HIS A 1 71 ? 12.370 -9.362 3.074 1.00 86.12 71 HIS A O 1
ATOM 574 N N . ASP A 1 72 ? 13.565 -7.965 4.363 1.00 89.06 72 ASP A N 1
ATOM 575 C CA . ASP A 1 72 ? 14.750 -7.892 3.492 1.00 89.06 72 ASP A CA 1
ATOM 576 C C . ASP A 1 72 ? 14.423 -7.472 2.043 1.00 89.06 72 ASP A C 1
ATOM 578 O O . ASP A 1 72 ? 14.811 -8.138 1.077 1.00 89.06 72 ASP A O 1
ATOM 582 N N . LEU A 1 73 ? 13.695 -6.358 1.885 1.00 92.44 73 LEU A N 1
ATOM 583 C CA . LEU A 1 73 ? 13.331 -5.797 0.579 1.00 92.44 73 LEU A CA 1
ATOM 584 C C . LEU A 1 73 ? 14.557 -5.599 -0.329 1.00 92.44 73 LEU A C 1
ATOM 586 O O . LEU A 1 73 ? 15.460 -4.810 -0.032 1.00 92.44 73 LEU A O 1
ATOM 590 N N . VAL A 1 74 ? 14.538 -6.242 -1.495 1.00 93.88 74 VAL A N 1
ATOM 591 C CA . VAL A 1 74 ? 15.536 -6.048 -2.548 1.00 93.88 74 VAL A CA 1
ATOM 592 C C . VAL A 1 74 ? 15.077 -4.923 -3.468 1.00 93.88 74 VAL A C 1
ATOM 594 O O . VAL A 1 74 ? 13.960 -4.938 -3.977 1.00 93.88 74 VAL A O 1
ATOM 597 N N . ILE A 1 75 ? 15.946 -3.943 -3.704 1.00 94.50 75 ILE A N 1
ATOM 598 C CA . ILE A 1 75 ? 15.662 -2.797 -4.572 1.00 94.50 75 ILE A CA 1
ATOM 599 C C . ILE A 1 75 ? 16.539 -2.903 -5.817 1.00 94.50 75 ILE A C 1
ATOM 601 O O . ILE A 1 75 ? 17.759 -3.054 -5.715 1.00 94.50 75 ILE A O 1
ATOM 605 N N . THR A 1 76 ? 15.928 -2.812 -6.995 1.00 94.31 76 THR A N 1
ATOM 606 C CA . THR A 1 76 ? 16.626 -2.912 -8.279 1.00 94.31 76 THR A CA 1
ATOM 607 C C . THR A 1 76 ? 16.022 -1.984 -9.331 1.00 94.31 76 THR A C 1
ATOM 609 O O . THR A 1 76 ? 14.994 -1.354 -9.112 1.00 94.31 76 THR A O 1
ATOM 612 N N . THR A 1 77 ? 16.670 -1.886 -10.488 1.00 93.00 77 TH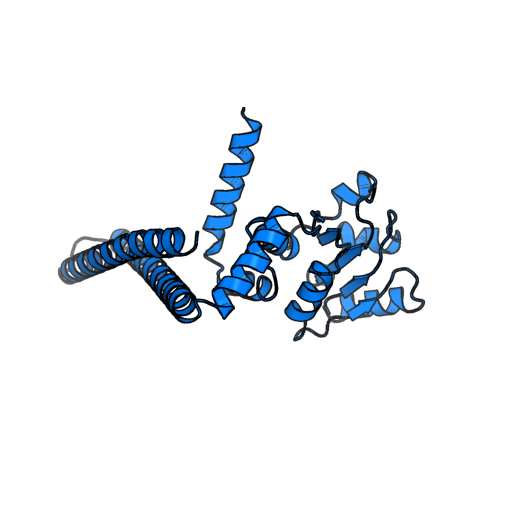R A N 1
ATOM 613 C CA . THR A 1 77 ? 16.171 -1.174 -11.675 1.00 93.00 77 THR A CA 1
ATOM 614 C C . THR A 1 77 ? 16.319 -2.090 -12.883 1.00 93.00 77 THR A C 1
ATOM 616 O O . THR A 1 77 ? 17.233 -2.916 -12.912 1.00 93.00 77 THR A O 1
ATOM 619 N N . LEU A 1 78 ? 15.482 -1.921 -13.911 1.00 88.88 78 LEU A N 1
ATOM 620 C CA . LEU A 1 78 ? 15.556 -2.745 -15.131 1.00 88.88 78 LEU A CA 1
ATOM 621 C C . LEU A 1 78 ? 16.916 -2.642 -15.847 1.00 88.88 78 LEU A C 1
ATOM 623 O O . LEU A 1 78 ? 17.359 -3.584 -16.491 1.00 88.88 78 LEU A O 1
ATOM 627 N N . ASN A 1 79 ? 17.622 -1.518 -15.689 1.00 87.88 79 ASN A N 1
ATOM 628 C CA . ASN A 1 79 ? 18.939 -1.298 -16.296 1.00 87.88 79 ASN A CA 1
ATOM 629 C C . ASN A 1 79 ? 20.103 -1.894 -15.481 1.00 87.88 79 ASN A C 1
ATOM 631 O O . ASN A 1 79 ? 21.263 -1.794 -15.892 1.00 87.88 79 ASN A O 1
ATOM 635 N N . SER A 1 80 ? 19.835 -2.466 -14.304 1.00 89.94 80 SER A N 1
ATOM 636 C CA . SER A 1 80 ? 20.873 -3.042 -13.454 1.00 89.94 80 SER A CA 1
ATOM 637 C C . SER A 1 80 ? 21.440 -4.317 -14.076 1.00 89.94 80 SER A C 1
ATOM 639 O O . SER A 1 80 ? 20.707 -5.244 -14.411 1.00 89.94 80 SER A O 1
ATOM 641 N N . LYS A 1 81 ? 22.773 -4.432 -14.139 1.00 90.12 81 LYS A N 1
ATOM 642 C CA . LYS A 1 81 ? 23.446 -5.672 -14.576 1.00 90.12 81 LYS A CA 1
ATOM 643 C C . LYS A 1 81 ? 23.115 -6.871 -13.682 1.00 90.12 81 LYS A C 1
ATOM 645 O O . LYS A 1 81 ? 23.194 -8.007 -14.134 1.00 90.12 81 LYS A O 1
ATOM 650 N N . LEU A 1 82 ? 22.763 -6.605 -12.424 1.00 91.00 82 LEU A N 1
ATOM 651 C CA . LEU A 1 82 ? 22.420 -7.616 -11.426 1.00 91.00 82 LEU A CA 1
ATOM 652 C C . LEU A 1 82 ? 20.920 -7.929 -11.395 1.00 91.00 82 LEU A C 1
ATOM 654 O O . LEU A 1 82 ? 20.512 -8.766 -10.600 1.00 91.00 82 LEU A O 1
ATOM 658 N N . PHE A 1 83 ? 20.105 -7.293 -12.245 1.00 91.31 83 PHE A N 1
ATOM 659 C CA . PHE A 1 83 ? 18.648 -7.431 -12.219 1.00 91.31 83 PHE A CA 1
ATOM 660 C C . PHE A 1 83 ? 18.194 -8.894 -12.264 1.00 91.31 83 PHE A C 1
ATOM 662 O O . PHE A 1 83 ? 17.428 -9.321 -11.408 1.00 91.31 83 PHE A O 1
ATOM 669 N N . ARG A 1 84 ? 18.729 -9.681 -13.206 1.00 89.88 84 ARG A N 1
ATOM 670 C CA . ARG A 1 84 ? 18.380 -11.104 -13.356 1.00 89.88 84 ARG A CA 1
ATOM 671 C C . ARG A 1 84 ? 18.741 -11.924 -12.123 1.00 89.88 84 ARG A C 1
ATOM 673 O O . ARG A 1 84 ? 17.917 -12.675 -11.631 1.00 89.88 84 ARG A O 1
ATOM 680 N N . GLN A 1 85 ? 19.945 -11.716 -11.592 1.00 91.44 85 GLN A N 1
ATOM 681 C CA . GLN A 1 85 ? 20.397 -12.411 -10.391 1.00 91.44 85 GLN A CA 1
ATOM 682 C C . GLN A 1 85 ? 19.521 -12.059 -9.181 1.00 91.44 85 GLN A C 1
ATOM 684 O O . GLN A 1 85 ? 19.083 -12.945 -8.461 1.00 91.44 85 GLN A O 1
ATOM 689 N N . GLN A 1 86 ? 19.224 -10.772 -8.982 1.00 92.12 86 GLN A N 1
ATOM 690 C CA . GLN A 1 86 ? 18.365 -10.311 -7.890 1.00 92.12 86 GLN A CA 1
ATOM 691 C C . GLN A 1 86 ? 16.930 -10.831 -8.025 1.00 92.12 86 GLN A C 1
ATOM 693 O O . GLN A 1 86 ? 16.302 -11.134 -7.017 1.00 92.12 86 GLN A O 1
ATOM 698 N N . LEU A 1 87 ? 16.421 -10.944 -9.253 1.00 90.25 87 LEU A N 1
ATOM 699 C CA . LEU A 1 87 ? 15.110 -11.513 -9.543 1.00 90.25 87 LEU A CA 1
ATOM 700 C C . LEU A 1 87 ? 15.059 -13.002 -9.184 1.00 90.25 87 LEU A C 1
ATOM 702 O O . LEU A 1 87 ? 14.165 -13.413 -8.446 1.00 90.25 87 LEU A O 1
ATOM 706 N N . ASP A 1 88 ? 16.042 -13.779 -9.640 1.00 88.50 88 ASP A N 1
ATOM 707 C CA . ASP A 1 88 ? 16.148 -15.211 -9.345 1.00 88.50 88 ASP A CA 1
ATOM 708 C C . ASP A 1 88 ? 16.307 -15.461 -7.836 1.00 88.50 88 ASP A C 1
ATOM 710 O O . ASP A 1 88 ? 15.622 -16.317 -7.274 1.00 88.50 88 ASP A O 1
ATOM 714 N N . ASP A 1 89 ? 17.141 -14.669 -7.154 1.00 89.44 89 ASP A N 1
ATOM 715 C CA . ASP A 1 89 ? 17.320 -14.736 -5.700 1.00 89.44 89 ASP A CA 1
ATOM 716 C C . ASP A 1 89 ? 16.010 -14.401 -4.961 1.00 89.44 89 ASP A C 1
ATOM 718 O O . ASP A 1 89 ? 15.613 -15.103 -4.027 1.00 89.44 89 ASP A O 1
ATOM 722 N N . SER A 1 90 ? 15.295 -13.354 -5.385 1.00 90.00 90 SER A N 1
ATOM 723 C CA . SER A 1 90 ? 13.999 -12.987 -4.804 1.00 90.00 90 SER A CA 1
ATOM 724 C C . SER A 1 90 ? 12.949 -14.085 -4.978 1.00 90.00 90 SER A C 1
ATOM 726 O O . SER A 1 90 ? 12.190 -14.340 -4.042 1.00 90.00 90 SER A O 1
ATOM 728 N N . ILE A 1 91 ? 12.927 -14.770 -6.125 1.00 86.94 91 ILE A N 1
ATOM 729 C CA . ILE A 1 91 ? 12.038 -15.915 -6.371 1.00 86.94 91 ILE A CA 1
ATOM 730 C C . ILE A 1 91 ? 12.437 -17.108 -5.495 1.00 86.94 91 ILE A C 1
ATOM 732 O O . ILE A 1 91 ? 11.585 -17.704 -4.838 1.00 86.94 91 ILE A O 1
ATOM 736 N N . ALA A 1 92 ? 13.729 -17.441 -5.444 1.00 86.56 92 ALA A N 1
ATOM 737 C CA . ALA A 1 92 ? 14.234 -18.602 -4.716 1.00 86.56 92 ALA A CA 1
ATOM 738 C C . ALA A 1 92 ? 14.042 -18.483 -3.197 1.00 86.56 92 ALA A C 1
ATOM 740 O O . ALA A 1 92 ? 13.681 -19.459 -2.536 1.00 86.56 92 ALA A O 1
ATOM 741 N N . PHE A 1 93 ? 14.276 -17.291 -2.642 1.00 86.06 93 PHE A N 1
ATOM 742 C CA . PHE A 1 93 ? 14.210 -17.032 -1.202 1.00 86.06 93 PHE A CA 1
ATOM 743 C C . PHE A 1 93 ? 12.900 -16.371 -0.752 1.00 86.06 93 PHE A C 1
ATOM 745 O O . PHE A 1 93 ? 12.721 -16.143 0.443 1.00 86.06 93 PHE A O 1
ATOM 752 N N . GLY A 1 94 ? 11.990 -16.046 -1.676 1.00 85.81 94 GLY A N 1
ATOM 753 C CA . GLY A 1 94 ? 10.722 -15.374 -1.369 1.00 85.81 94 GLY A CA 1
ATOM 754 C C . GLY A 1 94 ? 10.889 -13.947 -0.833 1.00 85.81 94 GLY A C 1
ATOM 755 O O . GLY A 1 94 ? 10.031 -13.460 -0.092 1.00 85.81 94 GLY A O 1
ATOM 756 N N . ARG A 1 95 ? 11.999 -13.276 -1.168 1.00 89.75 95 ARG A N 1
ATOM 757 C CA . ARG A 1 95 ? 12.266 -11.901 -0.722 1.00 89.75 95 ARG A CA 1
ATOM 758 C C . ARG A 1 95 ? 11.458 -10.907 -1.555 1.00 89.75 95 ARG A C 1
ATOM 760 O O . ARG A 1 95 ? 11.448 -11.038 -2.782 1.00 89.75 95 ARG A O 1
ATOM 767 N N . PRO A 1 96 ? 10.825 -9.895 -0.938 1.00 91.88 96 PRO A N 1
ATOM 768 C CA . PRO A 1 96 ? 10.152 -8.840 -1.676 1.00 91.88 96 PRO A CA 1
ATOM 769 C C . PRO A 1 96 ? 11.120 -8.131 -2.626 1.00 91.88 96 PRO A C 1
ATOM 771 O O 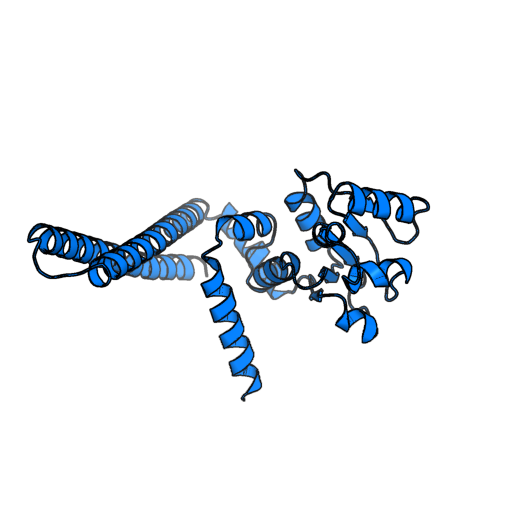. PRO A 1 96 ? 12.260 -7.842 -2.256 1.00 91.88 96 PRO A O 1
ATOM 774 N N . LEU A 1 97 ? 10.659 -7.837 -3.838 1.00 93.88 97 LEU A N 1
ATOM 775 C CA . LEU A 1 97 ? 11.435 -7.153 -4.867 1.00 93.88 97 LEU A CA 1
ATOM 776 C C . LEU A 1 97 ? 10.727 -5.860 -5.273 1.00 93.88 97 LEU A C 1
ATOM 778 O O . LEU A 1 97 ? 9.568 -5.888 -5.680 1.00 93.88 97 LEU A O 1
ATOM 782 N N . LEU A 1 98 ? 11.435 -4.736 -5.198 1.00 95.19 98 LEU A N 1
ATOM 783 C CA . LEU A 1 98 ? 10.999 -3.439 -5.705 1.00 95.19 98 LEU A CA 1
ATOM 784 C C . LEU A 1 98 ? 11.815 -3.073 -6.948 1.00 95.19 98 LEU A C 1
ATOM 786 O O . LEU A 1 98 ? 13.029 -2.873 -6.866 1.00 95.19 98 LEU A O 1
ATOM 790 N N . ILE A 1 99 ? 11.135 -2.946 -8.086 1.00 95.19 99 ILE A N 1
ATOM 791 C CA . ILE A 1 99 ? 11.711 -2.435 -9.331 1.00 95.19 99 ILE A CA 1
ATOM 792 C C . ILE A 1 99 ? 11.418 -0.936 -9.420 1.00 95.19 99 ILE A C 1
ATOM 794 O O . ILE A 1 99 ? 10.263 -0.505 -9.479 1.00 95.19 99 ILE A O 1
ATOM 798 N N . GLU A 1 100 ? 12.479 -0.138 -9.411 1.00 93.81 100 GLU A N 1
ATOM 799 C CA . GLU A 1 100 ? 12.420 1.318 -9.455 1.00 93.81 100 GLU A CA 1
ATOM 800 C C . GLU A 1 100 ? 12.552 1.862 -10.882 1.00 93.81 100 GLU A C 1
ATOM 802 O O . GLU A 1 100 ? 13.224 1.278 -11.739 1.00 93.81 100 GLU A O 1
ATOM 807 N N . ASP A 1 101 ? 11.947 3.033 -11.094 1.00 90.12 101 ASP A N 1
ATOM 808 C CA . ASP A 1 101 ? 12.102 3.869 -12.287 1.00 90.12 101 ASP A CA 1
ATOM 809 C C . ASP A 1 101 ? 11.769 3.154 -13.606 1.00 90.12 101 ASP A C 1
ATOM 811 O O . ASP A 1 101 ? 12.403 3.380 -14.643 1.00 90.12 101 ASP A O 1
ATOM 815 N N . VAL A 1 102 ? 10.738 2.308 -13.576 1.00 91.94 102 VAL A N 1
ATOM 816 C CA . VAL A 1 102 ? 10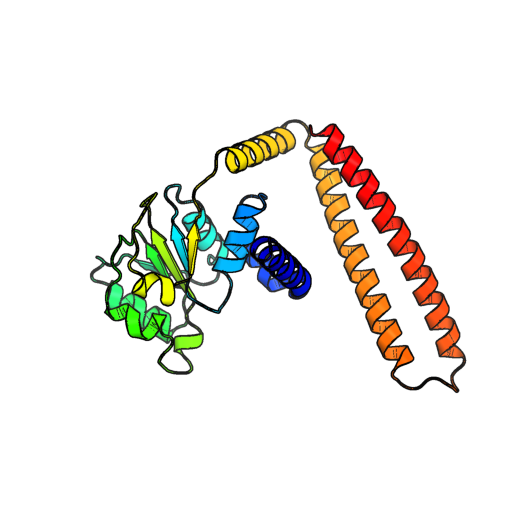.200 1.686 -14.786 1.00 91.94 102 VAL A CA 1
ATOM 817 C C . VAL A 1 102 ? 9.580 2.761 -15.673 1.00 91.94 102 VAL A C 1
ATOM 819 O O . VAL A 1 102 ? 8.886 3.662 -15.202 1.00 91.94 102 VAL A O 1
ATOM 822 N N . LYS A 1 103 ? 9.864 2.688 -16.973 1.00 90.25 103 LYS A N 1
ATOM 823 C CA . LYS A 1 103 ? 9.307 3.605 -17.972 1.00 90.25 103 LYS A CA 1
ATOM 824 C C . LYS A 1 103 ? 7.950 3.077 -18.451 1.00 90.25 103 LYS A C 1
ATOM 826 O O . LYS A 1 103 ? 7.181 2.551 -17.654 1.00 90.25 103 LYS A O 1
ATOM 831 N N . GLU A 1 104 ? 7.648 3.235 -19.733 1.00 86.44 104 GLU A N 1
ATOM 832 C CA . GLU A 1 104 ? 6.414 2.741 -20.359 1.00 86.44 104 GLU A CA 1
ATOM 833 C C . GLU A 1 104 ? 6.533 1.277 -20.815 1.00 86.44 104 GLU A C 1
ATOM 835 O O . GLU A 1 104 ? 5.526 0.618 -21.054 1.00 86.44 104 GLU A O 1
ATOM 840 N N . GLU A 1 105 ? 7.758 0.747 -20.867 1.00 86.12 105 GLU A N 1
ATOM 841 C CA . GLU A 1 105 ? 8.052 -0.634 -21.244 1.00 86.12 105 GLU A CA 1
ATOM 842 C C . GLU A 1 105 ? 8.562 -1.439 -20.042 1.00 86.12 105 GLU A C 1
ATOM 844 O O . GLU A 1 105 ? 9.349 -0.949 -19.224 1.00 86.12 105 GLU A O 1
ATOM 849 N N . LEU A 1 106 ? 8.115 -2.693 -19.962 1.00 85.62 106 LEU A N 1
ATOM 850 C CA . LEU A 1 106 ? 8.611 -3.704 -19.031 1.00 85.62 106 LEU A CA 1
ATOM 851 C C . LEU A 1 106 ? 9.538 -4.664 -19.781 1.00 85.62 106 LEU A C 1
ATOM 853 O O . LEU A 1 106 ? 9.309 -4.957 -20.953 1.00 85.62 106 LEU A O 1
ATOM 857 N N . ASP A 1 107 ? 10.571 -5.167 -19.104 1.00 85.12 107 ASP A N 1
ATOM 858 C CA . ASP A 1 107 ? 11.439 -6.199 -19.676 1.00 85.12 107 ASP A CA 1
ATOM 859 C C . ASP A 1 107 ? 10.629 -7.504 -19.855 1.00 85.12 107 ASP A C 1
ATOM 861 O O . ASP A 1 107 ? 10.057 -7.978 -18.866 1.00 85.12 107 ASP A O 1
ATOM 865 N N . PRO A 1 108 ? 10.584 -8.107 -21.062 1.00 85.50 108 PRO A N 1
ATOM 866 C CA . PRO A 1 108 ? 9.854 -9.352 -21.327 1.00 85.50 108 PRO A CA 1
ATOM 867 C C . PRO A 1 108 ? 10.237 -10.525 -20.417 1.00 85.50 108 PRO A C 1
ATOM 869 O O . PRO A 1 108 ? 9.474 -11.478 -20.274 1.00 85.50 108 PRO A O 1
ATOM 872 N N . ILE A 1 109 ? 11.400 -10.476 -19.756 1.00 85.12 109 ILE A N 1
ATOM 873 C CA . ILE A 1 109 ? 11.774 -11.475 -18.746 1.00 85.12 109 ILE A CA 1
ATOM 874 C C . ILE A 1 109 ? 10.788 -11.536 -17.567 1.00 85.12 109 ILE A C 1
ATOM 876 O O . ILE A 1 109 ? 10.704 -12.557 -16.888 1.00 85.12 109 ILE A O 1
ATOM 880 N N . LEU A 1 110 ? 10.034 -10.459 -17.326 1.00 87.19 110 LEU A N 1
ATOM 881 C CA . LEU A 1 110 ? 9.005 -10.400 -16.293 1.00 87.19 110 LEU A CA 1
ATOM 882 C C . LEU A 1 110 ? 7.698 -11.073 -16.721 1.00 87.19 110 LEU A C 1
ATOM 884 O O . LEU A 1 110 ? 6.908 -11.429 -15.851 1.00 87.19 110 LEU A O 1
ATOM 888 N N . ASP A 1 111 ? 7.463 -11.286 -18.018 1.00 86.69 111 ASP A N 1
ATOM 889 C CA . ASP A 1 111 ? 6.194 -11.807 -18.540 1.00 86.69 111 ASP A CA 1
ATOM 890 C C . ASP A 1 111 ? 5.748 -13.119 -17.860 1.00 86.69 111 ASP A C 1
ATOM 892 O O . ASP A 1 111 ? 4.611 -13.172 -17.382 1.00 86.69 111 ASP A O 1
ATOM 896 N N . PRO A 1 112 ? 6.617 -14.141 -17.682 1.00 84.12 112 PRO A N 1
ATOM 897 C CA . PRO A 1 112 ? 6.226 -15.391 -17.024 1.00 84.12 112 PRO A CA 1
ATOM 898 C C . PRO A 1 112 ? 5.812 -15.203 -15.557 1.00 84.12 112 PRO A C 1
ATOM 900 O O . PRO A 1 112 ? 4.938 -15.915 -15.054 1.00 84.12 112 PRO A O 1
ATOM 903 N N . ILE A 1 113 ? 6.437 -14.235 -14.879 1.00 85.75 113 ILE A N 1
ATOM 904 C CA . ILE A 1 113 ? 6.191 -13.905 -13.472 1.00 85.75 113 ILE A CA 1
ATOM 905 C C . ILE A 1 113 ? 4.866 -13.156 -13.356 1.00 85.75 113 ILE A C 1
ATOM 907 O O . ILE A 1 113 ? 4.017 -13.514 -12.542 1.00 85.75 113 ILE A O 1
ATOM 911 N N . LEU A 1 114 ? 4.660 -12.147 -14.206 1.00 84.75 114 LEU A N 1
ATOM 912 C CA . LEU A 1 114 ? 3.452 -11.325 -14.222 1.00 84.75 114 LEU A CA 1
ATOM 913 C C . LEU A 1 114 ? 2.202 -12.135 -14.577 1.00 84.75 114 LEU A C 1
ATOM 915 O O . LEU A 1 114 ? 1.137 -11.905 -14.009 1.00 84.75 114 LEU A O 1
ATOM 919 N N . GLU A 1 115 ? 2.334 -13.114 -15.469 1.00 80.75 115 GLU A N 1
ATOM 920 C CA . GLU A 1 115 ? 1.247 -14.028 -15.824 1.00 80.75 115 GLU A CA 1
ATOM 921 C C . GLU A 1 115 ? 0.996 -15.110 -14.761 1.00 80.75 115 GLU A C 1
ATOM 923 O O . GLU A 1 115 ? 0.017 -15.849 -14.857 1.00 80.75 115 GLU A O 1
ATOM 928 N N . LYS A 1 116 ? 1.850 -15.201 -13.728 1.00 73.25 116 LYS A N 1
ATOM 929 C CA . LYS A 1 116 ? 1.809 -16.240 -12.683 1.00 73.25 116 LYS A CA 1
ATOM 930 C C . LYS A 1 116 ? 1.756 -17.654 -13.278 1.00 73.25 116 LYS A C 1
ATOM 932 O O . LYS A 1 116 ? 1.125 -18.555 -12.719 1.00 73.25 116 LYS A O 1
ATOM 937 N N . ASN A 1 117 ? 2.421 -17.833 -14.421 1.00 60.69 117 ASN A N 1
ATOM 938 C CA . ASN A 1 117 ? 2.308 -19.018 -15.267 1.00 60.69 117 ASN A CA 1
ATOM 939 C C . ASN A 1 117 ? 3.196 -20.194 -14.816 1.00 60.69 117 ASN A C 1
ATOM 941 O O . ASN A 1 117 ? 3.184 -21.243 -15.458 1.00 60.69 117 ASN A O 1
ATOM 945 N N . PHE A 1 118 ? 3.912 -20.082 -13.690 1.00 52.81 118 PHE A N 1
ATOM 946 C CA . PHE A 1 118 ? 4.768 -21.148 -13.165 1.00 52.81 118 PHE A CA 1
ATOM 947 C C . PHE A 1 118 ? 4.612 -21.378 -11.650 1.00 52.81 118 PHE A C 1
ATOM 949 O O . PHE A 1 118 ? 4.029 -20.572 -10.933 1.00 52.81 118 PHE A O 1
ATOM 956 N N . SER A 1 119 ? 5.017 -22.598 -11.267 1.00 55.81 119 SER A N 1
ATOM 957 C CA . SER A 1 119 ? 5.253 -23.252 -9.965 1.00 55.81 119 SER A CA 1
ATOM 958 C C . SER A 1 119 ? 4.726 -22.659 -8.631 1.00 55.81 119 SER A C 1
ATOM 960 O O . SER A 1 119 ? 4.497 -21.473 -8.437 1.00 55.81 119 SER A O 1
ATOM 962 N N . LYS A 1 120 ? 4.564 -23.518 -7.608 1.00 55.41 120 LYS A N 1
ATOM 963 C CA . LYS A 1 120 ? 4.154 -23.100 -6.245 1.00 55.41 120 LYS A CA 1
ATOM 964 C C . LYS A 1 120 ? 5.084 -22.048 -5.607 1.00 55.41 120 LYS A C 1
ATOM 966 O O . LYS A 1 120 ? 4.630 -21.370 -4.691 1.00 55.41 120 LYS A O 1
ATOM 971 N N . LEU A 1 121 ? 6.335 -21.935 -6.064 1.00 55.88 121 LEU A N 1
ATOM 972 C CA . LEU A 1 121 ? 7.359 -21.035 -5.519 1.00 55.88 121 LEU A CA 1
ATOM 973 C C . LEU A 1 121 ? 7.163 -19.582 -5.996 1.00 55.88 121 LEU A C 1
ATOM 975 O O . LEU A 1 121 ? 7.275 -18.646 -5.209 1.00 55.88 121 LEU A O 1
ATOM 979 N N . ASP A 1 122 ? 6.719 -19.398 -7.242 1.00 57.72 122 ASP A N 1
ATOM 980 C CA . ASP A 1 122 ? 6.445 -18.073 -7.822 1.00 57.72 122 ASP A CA 1
ATOM 981 C C . ASP A 1 122 ? 5.275 -17.368 -7.111 1.00 57.72 122 ASP A C 1
ATOM 983 O O . ASP A 1 122 ? 5.205 -16.143 -7.028 1.00 57.72 122 ASP A O 1
ATOM 987 N N . ARG A 1 123 ? 4.375 -18.148 -6.496 1.00 61.31 123 ARG A N 1
ATOM 988 C CA . ARG A 1 123 ? 3.216 -17.635 -5.746 1.00 61.31 123 ARG A CA 1
ATOM 989 C C . ARG A 1 123 ? 3.576 -16.949 -4.428 1.00 61.31 123 ARG A C 1
ATOM 991 O O . ARG A 1 123 ? 2.705 -16.295 -3.856 1.00 61.31 123 ARG A O 1
ATOM 998 N N . THR A 1 124 ? 4.804 -17.114 -3.936 1.00 72.94 124 THR A N 1
ATOM 999 C CA . THR A 1 124 ? 5.277 -16.446 -2.711 1.00 72.94 124 THR A CA 1
ATOM 1000 C C . THR A 1 124 ? 6.026 -15.144 -2.975 1.00 72.94 124 THR A C 1
ATOM 1002 O O . THR A 1 124 ? 6.267 -14.388 -2.034 1.00 72.94 124 THR A O 1
ATOM 1005 N N . LEU A 1 125 ? 6.364 -14.850 -4.235 1.00 84.12 125 LEU A N 1
ATOM 1006 C CA . LEU A 1 125 ? 7.058 -13.617 -4.587 1.00 84.12 125 LEU A CA 1
ATOM 1007 C C . LEU A 1 125 ? 6.141 -12.408 -4.373 1.00 84.12 125 LEU A C 1
ATOM 1009 O O . LEU A 1 125 ? 5.038 -12.351 -4.919 1.00 84.12 125 LEU A O 1
ATOM 1013 N N . ARG A 1 126 ? 6.641 -11.413 -3.638 1.00 88.12 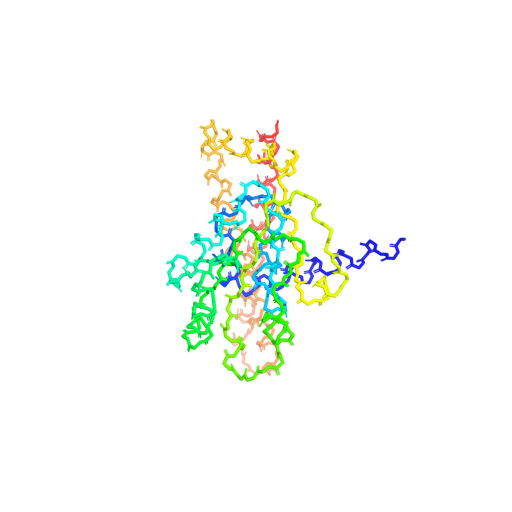126 ARG A N 1
ATOM 1014 C CA . ARG A 1 126 ? 6.052 -10.074 -3.531 1.00 88.12 126 ARG A CA 1
ATOM 1015 C C . ARG A 1 126 ? 6.833 -9.128 -4.435 1.00 88.12 126 ARG A C 1
ATOM 1017 O O . ARG A 1 126 ? 7.965 -8.777 -4.121 1.00 88.12 126 ARG A O 1
ATOM 1024 N N . LEU A 1 127 ? 6.249 -8.760 -5.570 1.00 91.00 127 LEU A N 1
ATOM 1025 C CA . LEU A 1 127 ? 6.861 -7.856 -6.543 1.00 91.00 127 LEU A CA 1
ATOM 1026 C C . LEU A 1 127 ? 6.124 -6.518 -6.542 1.00 91.00 127 LEU A C 1
ATOM 1028 O O . LEU A 1 127 ? 4.906 -6.486 -6.695 1.00 91.00 127 LEU A O 1
ATOM 1032 N N . TYR A 1 128 ? 6.881 -5.432 -6.431 1.00 93.69 128 TYR A N 1
ATOM 1033 C CA . TYR A 1 128 ? 6.404 -4.059 -6.520 1.00 93.69 128 TYR A CA 1
ATOM 1034 C C . TYR A 1 128 ? 7.125 -3.341 -7.657 1.00 93.69 128 TYR A C 1
ATOM 1036 O O . TYR A 1 128 ? 8.343 -3.457 -7.808 1.00 93.69 128 TYR A O 1
ATOM 1044 N N . ILE A 1 129 ? 6.387 -2.578 -8.454 1.00 94.62 129 ILE A N 1
ATOM 1045 C CA . ILE A 1 129 ? 6.932 -1.812 -9.574 1.00 94.62 129 ILE A CA 1
ATOM 1046 C C . ILE A 1 129 ? 6.596 -0.341 -9.347 1.00 94.62 129 ILE A C 1
ATOM 1048 O O . ILE A 1 129 ? 5.473 -0.021 -8.976 1.00 94.62 129 ILE A O 1
ATOM 1052 N N . THR A 1 130 ? 7.548 0.564 -9.561 1.00 94.88 130 THR A N 1
ATOM 1053 C CA . THR A 1 130 ? 7.321 2.013 -9.428 1.00 94.88 130 THR A CA 1
ATOM 1054 C C . THR A 1 130 ? 7.790 2.763 -10.669 1.00 94.88 130 THR A C 1
ATOM 1056 O O . THR A 1 130 ? 8.794 2.405 -11.291 1.00 94.88 130 THR A O 1
ATOM 1059 N N . THR A 1 131 ? 7.079 3.836 -11.010 1.00 94.06 131 THR A N 1
ATOM 1060 C CA . THR A 1 131 ? 7.474 4.794 -12.044 1.00 94.06 131 THR A CA 1
ATOM 1061 C C . THR A 1 131 ? 7.414 6.222 -11.515 1.00 94.06 131 THR A C 1
ATOM 1063 O O . THR A 1 131 ? 6.521 6.579 -10.753 1.00 94.06 131 THR A O 1
ATOM 1066 N N . LYS A 1 132 ? 8.368 7.052 -11.948 1.00 93.56 132 LYS A N 1
ATOM 1067 C CA . LYS A 1 132 ? 8.381 8.504 -11.694 1.00 93.56 132 LYS A CA 1
ATOM 1068 C C . LYS A 1 132 ? 7.627 9.302 -12.755 1.00 93.56 132 LYS A C 1
ATOM 1070 O O . LYS A 1 132 ? 7.508 10.520 -12.638 1.00 93.56 132 LYS A O 1
ATOM 1075 N N . LEU A 1 133 ? 7.188 8.651 -13.831 1.00 91.56 133 LEU A N 1
ATOM 1076 C CA . LEU A 1 133 ? 6.429 9.315 -14.880 1.00 91.56 133 LEU A CA 1
ATOM 1077 C C . LEU A 1 133 ? 5.063 9.689 -14.309 1.00 91.56 133 LEU A C 1
ATOM 1079 O O . LEU A 1 133 ? 4.361 8.827 -13.805 1.00 91.56 133 LEU A O 1
ATOM 1083 N N . ALA A 1 134 ? 4.690 10.967 -14.379 1.00 86.75 134 ALA A N 1
ATOM 1084 C CA . ALA A 1 134 ? 3.403 11.425 -13.853 1.00 86.75 134 ALA A CA 1
ATOM 1085 C C . ALA A 1 134 ? 2.214 10.987 -14.724 1.00 86.75 134 ALA A C 1
ATOM 1087 O O . ALA A 1 134 ? 1.104 10.864 -14.224 1.00 86.75 134 ALA A O 1
ATOM 1088 N N . ASN A 1 135 ? 2.442 10.771 -16.022 1.00 88.31 135 ASN A N 1
ATOM 1089 C CA . ASN A 1 135 ? 1.413 10.338 -16.965 1.00 88.31 135 ASN A CA 1
ATOM 1090 C C . ASN A 1 135 ? 1.993 9.344 -17.993 1.00 88.31 135 ASN A C 1
ATOM 1092 O O . ASN A 1 135 ? 2.206 9.721 -19.147 1.00 88.31 135 ASN A O 1
ATOM 1096 N N . PRO A 1 136 ? 2.347 8.117 -17.570 1.00 90.00 136 PRO A N 1
ATOM 1097 C CA . PRO A 1 136 ? 2.857 7.084 -18.464 1.00 90.00 136 PRO A CA 1
ATOM 1098 C C . PRO A 1 136 ? 1.726 6.496 -19.314 1.00 90.00 136 PRO A C 1
ATOM 1100 O O . PRO A 1 136 ? 0.637 6.216 -18.811 1.00 90.00 136 PRO A O 1
ATOM 1103 N N . THR A 1 137 ? 1.996 6.244 -20.593 1.00 89.69 137 THR A N 1
ATOM 1104 C CA . THR A 1 137 ? 1.055 5.541 -21.472 1.00 89.69 137 THR A CA 1
ATOM 1105 C C . THR A 1 137 ? 1.434 4.068 -21.551 1.00 89.69 137 THR A C 1
ATOM 1107 O O . THR A 1 137 ? 2.266 3.668 -22.360 1.00 89.69 137 THR A O 1
ATOM 1110 N N . TYR A 1 138 ? 0.823 3.245 -20.698 1.00 89.56 138 TYR A N 1
ATOM 1111 C CA . TYR A 1 138 ? 1.036 1.799 -20.723 1.00 89.56 138 TYR A CA 1
ATOM 1112 C C . TYR A 1 138 ? 0.195 1.119 -21.800 1.00 89.56 138 TYR A C 1
ATOM 1114 O O . TYR A 1 138 ? -0.997 1.394 -21.957 1.00 89.56 138 TYR A O 1
ATOM 1122 N N . ALA A 1 139 ? 0.820 0.185 -22.515 1.00 90.25 139 ALA A N 1
ATOM 1123 C CA . ALA A 1 139 ? 0.130 -0.642 -23.490 1.00 90.25 139 ALA A CA 1
ATOM 1124 C C . ALA A 1 139 ? -0.935 -1.531 -22.803 1.00 90.25 139 ALA A C 1
ATOM 1126 O O . ALA A 1 139 ? -0.734 -1.949 -21.653 1.00 90.25 139 ALA A O 1
ATOM 1127 N N . PRO A 1 140 ? -2.062 -1.850 -23.470 1.00 88.31 140 PRO A N 1
ATOM 1128 C CA . PRO A 1 140 ? -3.128 -2.665 -22.884 1.00 88.31 140 PRO A CA 1
ATOM 1129 C C . PRO A 1 140 ? -2.645 -4.015 -22.339 1.00 88.31 140 PRO A C 1
ATOM 1131 O O . PRO A 1 140 ? -3.171 -4.498 -21.336 1.00 88.31 140 PRO A O 1
ATOM 1134 N N . GLU A 1 141 ? -1.615 -4.603 -22.951 1.00 87.62 141 GLU A N 1
ATOM 1135 C CA . GLU A 1 141 ? -1.004 -5.857 -22.509 1.00 87.62 141 GLU A CA 1
ATOM 1136 C C . GLU A 1 141 ? -0.359 -5.729 -21.121 1.00 87.62 141 GLU A C 1
ATOM 1138 O O . GLU A 1 141 ? -0.399 -6.665 -20.321 1.00 87.62 141 GLU A O 1
ATOM 1143 N N . ILE A 1 142 ? 0.226 -4.572 -20.802 1.00 88.06 142 ILE A N 1
ATOM 1144 C CA . ILE A 1 142 ? 0.788 -4.293 -19.475 1.00 88.06 142 ILE A CA 1
ATOM 1145 C C . ILE A 1 142 ? -0.357 -4.131 -18.474 1.00 88.06 142 ILE A C 1
ATOM 1147 O O . ILE A 1 142 ? -0.396 -4.839 -17.468 1.00 88.06 142 ILE A O 1
ATOM 1151 N N . CYS A 1 143 ? -1.342 -3.288 -18.791 1.00 87.38 143 CYS A N 1
ATOM 1152 C CA . CYS A 1 143 ? -2.506 -3.024 -17.938 1.00 87.38 143 CYS A CA 1
ATOM 1153 C C . CYS A 1 143 ? -3.344 -4.278 -17.623 1.00 87.38 143 CYS A C 1
ATOM 1155 O O . CYS A 1 143 ? -4.032 -4.321 -16.606 1.00 87.38 143 CYS A O 1
ATOM 1157 N N . ALA A 1 144 ? -3.300 -5.307 -18.474 1.00 86.88 144 ALA A N 1
ATOM 1158 C CA . ALA A 1 144 ? -3.973 -6.580 -18.220 1.00 86.88 144 ALA A CA 1
ATOM 1159 C C . ALA A 1 144 ? -3.260 -7.449 -17.160 1.00 86.88 144 ALA A C 1
ATOM 1161 O O . ALA A 1 144 ? -3.909 -8.235 -16.455 1.00 86.88 144 ALA A O 1
ATOM 1162 N N . ARG A 1 145 ? -1.931 -7.317 -17.050 1.00 86.69 145 ARG A N 1
ATOM 1163 C CA . ARG A 1 145 ? -1.056 -8.188 -16.247 1.00 86.69 145 ARG A CA 1
ATOM 1164 C C . ARG A 1 145 ? -0.692 -7.590 -14.889 1.00 86.69 145 ARG A C 1
ATOM 1166 O O . ARG A 1 145 ? -0.601 -8.327 -13.909 1.00 86.69 145 ARG A O 1
ATOM 1173 N N . VAL A 1 146 ? -0.547 -6.269 -14.804 1.00 90.12 146 VAL A N 1
ATOM 1174 C CA . VAL A 1 146 ? -0.263 -5.551 -13.549 1.00 90.12 146 VAL A CA 1
ATOM 1175 C C . VAL A 1 146 ? -1.474 -4.758 -13.064 1.00 90.12 146 VAL A C 1
ATOM 1177 O O . VAL A 1 146 ? -2.338 -4.374 -13.848 1.00 90.12 146 VAL A O 1
ATOM 1180 N N . SER A 1 147 ? -1.534 -4.489 -11.761 1.00 90.25 147 SER A N 1
ATOM 1181 C CA . SER A 1 147 ? -2.464 -3.507 -11.198 1.00 90.25 147 SER A CA 1
ATOM 1182 C C . SER A 1 147 ? -1.812 -2.131 -11.251 1.00 90.25 147 SER A C 1
ATOM 1184 O O . SER A 1 147 ? -0.942 -1.844 -10.433 1.00 90.25 147 SER A O 1
ATOM 1186 N N . VAL A 1 148 ? -2.207 -1.286 -12.202 1.00 91.25 148 VAL A N 1
ATOM 1187 C CA . VAL A 1 148 ? -1.742 0.108 -12.257 1.00 91.25 148 VAL A CA 1
ATOM 1188 C C . VAL A 1 148 ? -2.460 0.915 -11.177 1.00 91.25 148 VAL A C 1
ATOM 1190 O O . VAL A 1 148 ? -3.690 0.934 -11.135 1.00 91.25 148 VAL A O 1
ATOM 1193 N N . ILE A 1 149 ? -1.695 1.557 -10.297 1.00 91.06 149 ILE A N 1
ATOM 1194 C CA . ILE A 1 149 ? -2.198 2.326 -9.157 1.00 91.06 149 ILE A CA 1
ATOM 1195 C C . ILE A 1 149 ? -1.620 3.731 -9.228 1.00 91.06 149 ILE A C 1
ATOM 1197 O O . ILE A 1 149 ? -0.404 3.914 -9.312 1.00 91.06 149 ILE A O 1
ATOM 1201 N N . ASP A 1 150 ? -2.502 4.720 -9.171 1.00 89.38 150 ASP A N 1
ATOM 1202 C CA . ASP A 1 150 ? -2.131 6.125 -9.218 1.00 89.38 150 ASP A CA 1
ATOM 1203 C C . ASP A 1 150 ? -1.840 6.649 -7.806 1.00 89.38 150 ASP A C 1
ATOM 1205 O O . ASP A 1 150 ? -2.756 6.883 -7.019 1.00 89.38 150 ASP A O 1
ATOM 1209 N N . PHE A 1 151 ? -0.554 6.807 -7.485 1.00 86.81 151 PHE A N 1
ATOM 1210 C CA . PHE A 1 151 ? -0.056 7.391 -6.236 1.00 86.81 151 PHE A CA 1
ATOM 1211 C C . PHE A 1 151 ? 0.252 8.888 -6.376 1.00 86.81 151 PHE A C 1
ATOM 1213 O O . PHE A 1 151 ? 0.936 9.462 -5.526 1.00 86.81 151 PHE A O 1
ATOM 1220 N N . THR A 1 152 ? -0.244 9.548 -7.427 1.00 85.88 152 THR A N 1
ATOM 1221 C CA . THR A 1 152 ? -0.075 10.992 -7.567 1.00 85.88 152 THR A CA 1
ATOM 1222 C C . THR A 1 152 ? -0.757 11.732 -6.422 1.00 85.88 152 THR A C 1
ATOM 1224 O O . THR A 1 152 ? -1.923 11.519 -6.077 1.00 85.88 152 THR A O 1
ATOM 1227 N N . VAL A 1 153 ? -0.011 12.655 -5.820 1.00 81.88 153 VAL A N 1
ATOM 1228 C CA . VAL A 1 153 ? -0.555 13.507 -4.765 1.00 81.88 153 VAL A CA 1
ATOM 1229 C C . VAL A 1 153 ? -1.551 14.491 -5.378 1.00 81.88 153 VAL A C 1
ATOM 1231 O O . VAL A 1 153 ? -1.184 15.385 -6.143 1.00 81.88 153 VAL A O 1
ATOM 1234 N N . THR A 1 154 ? -2.825 14.349 -5.014 1.00 82.62 154 THR A N 1
ATOM 1235 C CA . THR A 1 154 ? -3.872 15.305 -5.400 1.00 82.62 154 THR A CA 1
ATOM 1236 C C . THR A 1 154 ? -3.824 16.552 -4.515 1.00 82.62 154 THR A C 1
ATOM 1238 O O . THR A 1 154 ? -3.470 16.472 -3.339 1.00 82.62 154 THR A O 1
ATOM 1241 N N . GLN A 1 155 ? -4.239 17.712 -5.041 1.00 83.19 155 GLN A N 1
ATOM 1242 C CA . GLN A 1 155 ? -4.289 18.960 -4.264 1.00 83.19 155 GLN A CA 1
ATOM 1243 C C . GLN A 1 155 ? -5.119 18.803 -2.979 1.00 83.19 155 GLN A C 1
ATOM 1245 O O . GLN A 1 155 ? -4.667 19.176 -1.901 1.00 83.19 155 GLN A O 1
ATOM 1250 N N . ARG A 1 156 ? -6.300 18.180 -3.078 1.00 79.88 156 ARG A N 1
ATOM 1251 C CA . ARG A 1 156 ? -7.165 17.908 -1.919 1.00 79.88 156 ARG A CA 1
ATOM 1252 C C . ARG A 1 156 ? -6.514 16.953 -0.916 1.00 79.88 156 ARG A C 1
ATOM 1254 O O . ARG A 1 156 ? -6.671 17.143 0.287 1.00 79.88 156 ARG A O 1
ATOM 1261 N N . GLY A 1 157 ? -5.796 15.935 -1.399 1.00 80.06 157 GLY A N 1
ATOM 1262 C CA . GLY A 1 157 ? -5.042 15.013 -0.546 1.00 80.06 157 GLY A CA 1
ATOM 1263 C C . GLY A 1 157 ? -3.952 15.742 0.235 1.00 80.06 157 GLY A C 1
ATOM 1264 O O . GLY A 1 157 ? -3.872 15.609 1.454 1.00 80.06 157 GLY A O 1
ATOM 1265 N N . LEU A 1 158 ? -3.184 16.598 -0.443 1.00 83.00 158 LEU A N 1
ATOM 1266 C CA . LEU A 1 158 ? -2.149 17.414 0.187 1.00 83.00 158 LEU A CA 1
ATOM 1267 C C . LEU A 1 158 ? -2.728 18.410 1.203 1.00 83.00 158 LEU A C 1
ATOM 1269 O O . LEU A 1 158 ? -2.202 18.529 2.306 1.00 83.00 158 LEU A O 1
ATOM 1273 N N . GLU A 1 159 ? -3.824 19.093 0.868 1.00 83.38 159 GLU A N 1
ATOM 1274 C CA . GLU A 1 159 ? -4.531 19.989 1.793 1.00 83.38 159 GLU A CA 1
ATOM 1275 C C . GLU A 1 159 ? -4.962 19.246 3.063 1.00 83.38 159 GLU A C 1
ATOM 1277 O O . GLU A 1 159 ? -4.704 19.716 4.170 1.00 83.38 159 GLU A O 1
ATOM 1282 N N . HIS A 1 160 ? -5.548 18.052 2.927 1.00 77.12 160 HIS A N 1
ATOM 1283 C CA . HIS A 1 160 ? -5.954 17.246 4.078 1.00 77.12 160 HIS A CA 1
ATOM 1284 C C . HIS A 1 160 ? -4.757 16.764 4.913 1.00 77.12 160 HIS A C 1
ATOM 1286 O O . HIS A 1 160 ? -4.835 16.739 6.144 1.00 77.12 160 HIS A O 1
ATOM 1292 N N . GLN A 1 161 ? -3.638 16.414 4.273 1.00 77.44 161 GLN A N 1
ATOM 1293 C CA . GLN A 1 161 ? -2.398 16.031 4.956 1.00 77.44 161 GLN A CA 1
ATOM 1294 C C . GLN A 1 161 ? -1.810 17.196 5.758 1.00 77.44 161 GLN A C 1
ATOM 1296 O O . GLN A 1 161 ? -1.485 17.031 6.934 1.00 77.44 161 GLN A O 1
ATOM 1301 N N . LEU A 1 162 ? -1.723 18.384 5.156 1.00 83.06 162 LEU A N 1
ATOM 1302 C CA . LEU A 1 162 ? -1.220 19.585 5.822 1.00 83.06 162 LEU A CA 1
ATOM 1303 C C . LEU A 1 162 ? -2.146 20.037 6.950 1.00 83.06 162 LEU A C 1
ATOM 1305 O O . LEU A 1 162 ? -1.668 20.368 8.032 1.00 83.06 162 LEU A O 1
ATOM 1309 N N . LEU A 1 163 ? -3.462 19.988 6.733 1.00 80.81 163 LEU A N 1
ATOM 1310 C CA . LEU A 1 163 ? -4.450 20.263 7.770 1.00 80.81 163 LEU A CA 1
ATOM 1311 C C . LEU A 1 163 ? -4.282 19.291 8.943 1.00 80.81 163 LEU A C 1
ATOM 1313 O O . LEU A 1 163 ? -4.235 19.715 10.094 1.00 80.81 163 LEU A O 1
ATOM 1317 N N . SER A 1 164 ? -4.114 17.997 8.660 1.00 74.12 164 SER A N 1
ATOM 1318 C CA . SER A 1 164 ? -3.879 16.979 9.690 1.00 74.12 164 SER A CA 1
ATOM 1319 C C . SER A 1 164 ? -2.597 17.250 10.484 1.00 74.12 164 SER A C 1
ATOM 1321 O O . SER A 1 164 ? -2.605 17.126 11.707 1.00 74.12 164 SER A O 1
ATOM 1323 N N . LEU A 1 165 ? -1.515 17.668 9.816 1.00 77.88 165 LEU A N 1
ATOM 1324 C CA . LEU A 1 165 ? -0.263 18.062 10.468 1.00 77.88 165 LEU A CA 1
ATOM 1325 C C . LEU A 1 165 ? -0.450 19.305 11.355 1.00 77.88 165 LEU A C 1
ATOM 1327 O O . LEU A 1 165 ? 0.035 19.337 12.486 1.00 77.88 165 LEU A O 1
ATOM 1331 N N . LEU A 1 166 ? -1.170 20.315 10.859 1.00 82.31 166 LEU A N 1
ATOM 1332 C CA . LEU A 1 166 ? -1.451 21.546 11.596 1.00 82.31 166 LEU A CA 1
ATOM 1333 C C . LEU A 1 166 ? -2.277 21.261 12.852 1.00 82.31 166 LEU A C 1
ATOM 1335 O O . LEU A 1 166 ? -1.911 21.704 13.934 1.00 82.31 166 LEU A O 1
ATOM 1339 N N . ILE A 1 167 ? -3.341 20.466 12.731 1.00 74.25 167 ILE A N 1
ATOM 1340 C CA . ILE A 1 167 ? -4.197 20.071 13.858 1.00 74.25 167 ILE A CA 1
ATOM 1341 C C . ILE A 1 167 ? -3.409 19.256 14.875 1.00 74.25 167 ILE A C 1
ATOM 1343 O O . ILE A 1 167 ? -3.547 19.489 16.075 1.00 74.25 167 ILE A O 1
ATOM 1347 N N . ALA A 1 168 ? -2.569 18.326 14.414 1.00 72.94 168 ALA A N 1
ATOM 1348 C CA . ALA A 1 168 ? -1.702 17.572 15.304 1.00 72.94 168 ALA A CA 1
ATOM 1349 C C . ALA A 1 168 ? -0.791 18.512 16.104 1.00 72.94 168 ALA A C 1
ATOM 1351 O O . ALA A 1 168 ? -0.581 18.274 17.282 1.00 72.94 168 ALA A O 1
ATOM 1352 N N . ASN A 1 169 ? -0.306 19.608 15.518 1.00 79.88 169 ASN A N 1
ATOM 1353 C CA . ASN A 1 169 ? 0.532 20.567 16.233 1.00 79.88 169 ASN A CA 1
ATOM 1354 C C . ASN A 1 169 ? -0.272 21.510 17.154 1.00 79.88 169 ASN A C 1
ATOM 1356 O O . ASN A 1 169 ? 0.033 21.635 18.340 1.00 79.88 169 ASN A O 1
ATOM 1360 N N . GLU A 1 170 ? -1.315 22.157 16.631 1.00 80.31 170 GLU A N 1
ATOM 1361 C CA . GLU A 1 170 ? -2.076 23.203 17.331 1.00 80.31 170 GLU A CA 1
ATOM 1362 C C . GLU A 1 170 ? -3.089 22.652 18.338 1.00 80.31 170 GLU A C 1
ATOM 1364 O O . GLU A 1 170 ? -3.367 23.277 19.360 1.00 80.31 170 GLU A O 1
ATOM 1369 N N . ARG A 1 171 ? -3.660 21.477 18.063 1.00 78.56 171 ARG A N 1
ATOM 1370 C CA . ARG A 1 171 ? -4.777 20.882 18.813 1.00 78.56 171 ARG A CA 1
ATOM 1371 C C . ARG A 1 171 ? -4.484 19.433 19.199 1.00 78.56 171 ARG A C 1
ATOM 1373 O O . ARG A 1 171 ? -5.337 18.551 19.125 1.00 78.56 171 ARG A O 1
ATOM 1380 N N . ASN A 1 172 ? -3.264 19.224 19.683 1.00 77.44 172 ASN A N 1
ATOM 1381 C CA . ASN A 1 172 ? -2.724 17.957 20.181 1.00 77.44 172 ASN A CA 1
ATOM 1382 C C . ASN A 1 172 ? -3.663 17.174 21.120 1.00 77.44 172 ASN A C 1
ATOM 1384 O O . ASN A 1 172 ? -3.661 15.943 21.121 1.00 77.44 172 ASN A O 1
ATOM 1388 N N . GLU A 1 173 ? -4.415 17.869 21.974 1.00 80.25 173 GLU A N 1
ATOM 1389 C CA . GLU A 1 173 ? -5.324 17.243 22.942 1.00 80.25 173 GLU A CA 1
ATOM 1390 C C . GLU A 1 173 ? -6.593 16.701 22.268 1.00 80.25 173 GLU A C 1
ATOM 1392 O O . GLU A 1 173 ? -6.951 15.545 22.487 1.00 80.25 173 GLU A O 1
ATOM 1397 N N . LEU A 1 174 ? -7.185 17.473 21.348 1.00 75.69 174 LEU A N 1
ATOM 1398 C CA . LEU A 1 174 ? -8.338 17.046 20.548 1.00 75.69 174 LEU A CA 1
ATOM 1399 C C . LEU A 1 174 ? -7.991 15.871 19.625 1.00 75.69 174 LEU A C 1
ATOM 1401 O O . LEU A 1 174 ? -8.792 14.948 19.479 1.00 75.69 174 LEU A O 1
ATOM 1405 N N . GLU A 1 175 ? -6.791 15.851 19.033 1.00 72.06 175 GLU A N 1
ATOM 1406 C CA . GLU A 1 175 ? -6.369 14.709 18.208 1.00 72.06 175 GLU A CA 1
ATOM 1407 C C . GLU A 1 175 ? -6.132 13.452 19.061 1.00 72.06 175 GLU A C 1
ATOM 1409 O O . GLU A 1 175 ? -6.520 12.351 18.664 1.00 72.06 175 GLU A O 1
ATOM 1414 N N . ARG A 1 176 ? -5.580 13.594 20.276 1.00 78.25 176 ARG A N 1
ATOM 1415 C CA . ARG A 1 176 ? -5.464 12.476 21.230 1.00 78.25 176 ARG A CA 1
ATOM 1416 C C . ARG A 1 176 ? -6.825 11.923 21.638 1.00 78.25 176 ARG A C 1
ATOM 1418 O O . ARG A 1 176 ? -6.991 10.700 21.689 1.00 78.25 176 ARG A O 1
ATOM 1425 N N . GLU A 1 177 ? -7.791 12.796 21.902 1.00 78.81 177 GLU A N 1
ATOM 1426 C CA . GLU A 1 177 ? -9.162 12.403 22.222 1.00 78.81 177 GLU A CA 1
ATOM 1427 C C . GLU A 1 177 ? -9.808 11.666 21.041 1.00 78.81 177 GLU A C 1
ATOM 1429 O O . GLU A 1 177 ? -10.344 10.572 21.217 1.00 78.81 177 GLU A O 1
ATOM 1434 N N . ARG A 1 178 ? -9.642 12.175 19.813 1.00 75.88 178 ARG A N 1
ATOM 1435 C CA . ARG A 1 178 ? -10.127 11.528 18.584 1.00 75.88 178 ARG A CA 1
ATOM 1436 C C . ARG A 1 178 ? -9.545 10.130 18.392 1.00 75.88 178 ARG A C 1
ATOM 1438 O O . ARG A 1 178 ? -10.288 9.190 18.109 1.00 75.88 178 ARG A O 1
ATOM 1445 N N . VAL A 1 179 ? -8.228 9.978 18.534 1.00 74.12 179 VAL A N 1
ATOM 1446 C CA . VAL A 1 179 ? -7.543 8.684 18.382 1.00 74.12 179 VAL A CA 1
ATOM 1447 C C . VAL A 1 179 ? -8.003 7.698 19.458 1.00 74.12 179 VAL A C 1
ATOM 1449 O O . VAL A 1 179 ? -8.264 6.530 19.157 1.00 74.12 179 VAL A O 1
ATOM 1452 N N . THR A 1 180 ? -8.166 8.164 20.697 1.00 79.88 180 THR A N 1
ATOM 1453 C CA . THR A 1 180 ? -8.668 7.342 21.808 1.00 79.88 180 THR A CA 1
ATOM 1454 C C . THR A 1 180 ? -10.097 6.878 21.540 1.00 79.88 180 THR A C 1
ATOM 1456 O O . THR A 1 180 ? -10.364 5.674 21.569 1.00 79.88 180 THR A O 1
ATOM 1459 N N . LEU A 1 181 ? -10.978 7.805 21.162 1.00 78.69 181 LEU A N 1
ATOM 1460 C CA . LEU A 1 181 ? -12.369 7.531 20.820 1.00 78.69 181 LEU A CA 1
ATOM 1461 C C . LEU A 1 181 ? -12.486 6.567 19.631 1.00 78.69 181 LEU A C 1
ATOM 1463 O O . LEU A 1 181 ? -13.291 5.634 19.657 1.00 78.69 181 LEU A O 1
ATOM 1467 N N . ALA A 1 182 ? -11.656 6.730 18.598 1.00 74.38 182 ALA A N 1
ATOM 1468 C CA . ALA A 1 182 ? -11.623 5.835 17.442 1.00 74.38 182 ALA A CA 1
ATOM 1469 C C . ALA A 1 182 ? -11.196 4.408 17.828 1.00 74.38 182 ALA A C 1
ATOM 1471 O O . ALA A 1 182 ? -11.779 3.424 17.351 1.00 74.38 182 ALA A O 1
ATOM 1472 N N . ARG A 1 183 ? -10.210 4.278 18.725 1.00 73.94 183 ARG A N 1
ATOM 1473 C CA . ARG A 1 183 ? -9.752 2.984 19.247 1.00 73.94 183 ARG A CA 1
ATOM 1474 C C . ARG A 1 183 ? -10.840 2.298 20.072 1.00 73.94 183 ARG A C 1
ATOM 1476 O O . ARG A 1 183 ? -11.101 1.112 19.867 1.00 73.94 183 ARG A O 1
ATOM 1483 N N . GLU A 1 184 ? -11.502 3.036 20.958 1.00 77.56 184 GLU A N 1
ATOM 1484 C CA . GLU A 1 184 ? -12.618 2.527 21.764 1.00 77.56 184 GLU A CA 1
ATOM 1485 C C . GLU A 1 184 ? -13.810 2.121 20.899 1.00 77.56 184 GLU A C 1
ATOM 1487 O O . GLU A 1 184 ? -14.342 1.026 21.060 1.00 77.56 184 GLU A O 1
ATOM 1492 N N . THR A 1 185 ? -14.165 2.937 19.907 1.00 76.19 185 THR A N 1
ATOM 1493 C CA . THR A 1 185 ? -15.234 2.626 18.947 1.00 76.19 185 THR A CA 1
ATOM 1494 C C . THR A 1 185 ? -14.928 1.344 18.175 1.00 76.19 185 THR A C 1
ATOM 1496 O O . THR A 1 185 ? -15.805 0.502 17.995 1.00 76.19 185 THR A O 1
ATOM 1499 N N . THR A 1 186 ? -13.676 1.152 17.748 1.00 75.69 186 THR A N 1
ATOM 1500 C CA . THR A 1 186 ? -13.249 -0.069 17.045 1.00 75.69 186 THR A CA 1
ATOM 1501 C C . THR A 1 186 ? -13.333 -1.296 17.953 1.00 75.69 186 THR A C 1
ATOM 1503 O O . THR A 1 186 ? -13.836 -2.337 17.528 1.00 75.69 186 THR A O 1
ATOM 1506 N N . LYS A 1 187 ? -12.896 -1.174 19.213 1.00 78.94 187 LYS A N 1
ATOM 1507 C CA . LYS A 1 187 ? -13.014 -2.238 20.220 1.00 78.94 187 LYS A CA 1
ATOM 1508 C C . LYS A 1 187 ? -14.479 -2.599 20.485 1.00 78.94 187 LYS A C 1
ATOM 1510 O O . LYS A 1 187 ? -14.822 -3.776 20.477 1.00 78.94 187 LYS A O 1
ATOM 1515 N N . ASN A 1 188 ? -15.340 -1.599 20.655 1.00 81.62 188 ASN A N 1
ATOM 1516 C CA . ASN A 1 188 ? -16.770 -1.781 20.894 1.00 81.62 188 ASN A CA 1
ATOM 1517 C C . ASN A 1 188 ? -17.465 -2.446 19.697 1.00 81.62 188 ASN A C 1
ATOM 1519 O O . ASN A 1 188 ? -18.215 -3.398 19.887 1.00 81.62 188 ASN A O 1
ATOM 1523 N N . LYS A 1 189 ? -17.163 -2.017 18.461 1.00 78.56 189 LYS A N 1
ATOM 1524 C CA . LYS A 1 189 ? -17.693 -2.647 17.236 1.00 78.56 189 LYS A CA 1
ATOM 1525 C C . LYS A 1 189 ? -17.263 -4.116 17.110 1.00 78.56 189 LYS A C 1
ATOM 1527 O O . LYS A 1 189 ? -18.090 -4.947 16.753 1.00 78.56 189 LYS A O 1
ATOM 1532 N N . ARG A 1 190 ? -16.011 -4.457 17.451 1.00 80.25 190 ARG A N 1
ATOM 1533 C CA . ARG A 1 190 ? -15.551 -5.862 17.497 1.00 80.25 190 ARG A CA 1
ATOM 1534 C C . ARG A 1 190 ? -16.300 -6.678 18.545 1.00 80.25 190 ARG A C 1
ATOM 1536 O O . ARG A 1 190 ? -16.810 -7.740 18.222 1.00 80.25 190 ARG A O 1
ATOM 1543 N N . MET A 1 191 ? -16.415 -6.155 19.764 1.00 79.19 191 MET A N 1
ATOM 1544 C CA . MET A 1 191 ? -17.115 -6.839 20.852 1.00 79.19 191 MET A CA 1
ATOM 1545 C C . MET A 1 191 ? -18.595 -7.073 20.522 1.00 79.19 191 MET A C 1
ATOM 1547 O O . MET A 1 191 ? -19.141 -8.118 20.854 1.00 79.19 191 MET A O 1
ATOM 1551 N N . LEU A 1 192 ? -19.239 -6.131 19.825 1.00 82.88 192 LEU A N 1
ATOM 1552 C CA . LEU A 1 192 ? -20.616 -6.285 19.354 1.00 82.88 192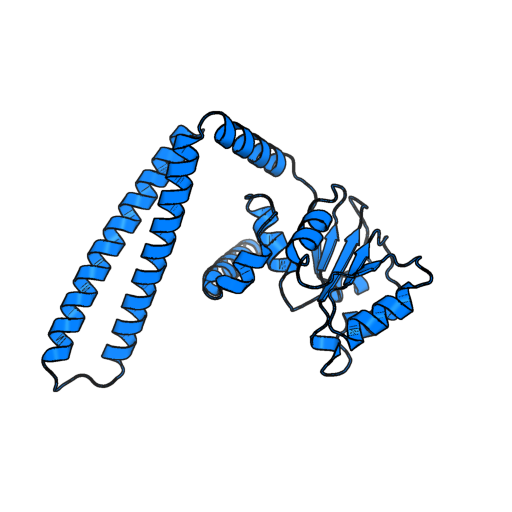 LEU A CA 1
ATOM 1553 C C . LEU A 1 192 ? -20.742 -7.426 18.333 1.00 82.88 192 LEU A C 1
ATOM 1555 O O . LEU A 1 192 ? -21.630 -8.260 18.480 1.00 82.88 192 LEU A O 1
ATOM 1559 N N . LYS A 1 193 ? -19.809 -7.520 17.378 1.00 83.00 193 LYS A N 1
ATOM 1560 C CA . LYS A 1 193 ? -19.762 -8.625 16.412 1.00 83.00 193 LYS A CA 1
ATOM 1561 C C . LYS A 1 193 ? -19.527 -9.979 17.091 1.00 83.00 193 LYS A C 1
ATOM 1563 O O . LYS A 1 193 ? -20.244 -10.932 16.823 1.00 83.00 193 LYS A O 1
ATOM 1568 N N . GLU A 1 194 ? -18.582 -10.055 18.027 1.00 82.50 194 GLU A N 1
ATOM 1569 C CA . GLU A 1 194 ? -18.327 -11.281 18.799 1.00 82.50 194 GLU A CA 1
ATOM 1570 C C . GLU A 1 194 ? -19.555 -11.715 19.613 1.00 82.50 194 GLU A C 1
ATOM 1572 O O . GLU A 1 194 ? -19.837 -12.906 19.729 1.00 82.50 194 GLU A O 1
ATOM 1577 N N . LEU A 1 195 ? -20.306 -10.768 20.185 1.00 81.94 195 LEU A N 1
ATOM 1578 C CA . LEU A 1 195 ? -21.553 -11.069 20.890 1.00 81.94 195 LEU A CA 1
ATOM 1579 C C . LEU A 1 195 ? -22.632 -11.602 19.939 1.00 81.94 195 LEU A C 1
ATOM 1581 O O . LEU A 1 195 ? -23.332 -12.543 20.313 1.00 81.94 195 LEU A O 1
ATOM 1585 N N . GLU A 1 196 ? -22.754 -11.041 18.734 1.00 81.38 196 GLU A N 1
ATOM 1586 C CA . GLU A 1 196 ? -23.675 -11.517 17.692 1.00 81.38 196 GLU A CA 1
ATOM 1587 C C . GLU A 1 196 ? -23.312 -12.929 17.215 1.00 81.38 196 GLU A C 1
ATOM 1589 O O . GLU A 1 196 ? -24.180 -13.805 17.203 1.00 81.38 196 GLU A O 1
ATOM 1594 N N . ASP A 1 197 ? -22.035 -13.186 16.926 1.00 82.44 197 ASP A N 1
ATOM 1595 C CA . ASP A 1 197 ? -21.536 -14.499 16.502 1.00 82.44 197 ASP A CA 1
ATOM 1596 C C . ASP A 1 197 ? -21.759 -15.557 17.598 1.00 82.44 197 ASP A C 1
ATOM 1598 O O . ASP A 1 197 ? -22.266 -16.650 17.337 1.00 82.44 197 ASP A O 1
ATOM 1602 N N . ASN A 1 198 ? -21.468 -15.220 18.861 1.00 78.00 198 ASN A N 1
ATOM 1603 C CA . ASN A 1 198 ? -21.722 -16.105 20.002 1.00 78.00 198 ASN A CA 1
ATOM 1604 C C . ASN A 1 198 ? -23.214 -16.396 20.199 1.00 78.00 198 ASN A C 1
ATOM 1606 O O . ASN A 1 198 ? -23.589 -17.504 20.588 1.00 78.00 198 ASN A O 1
ATOM 1610 N N . LEU A 1 199 ? -24.073 -15.404 19.962 1.00 77.38 199 LEU A N 1
ATOM 1611 C CA . LEU A 1 199 ? -25.520 -15.564 20.047 1.00 77.38 199 LEU A CA 1
ATOM 1612 C C . LEU A 1 199 ? -26.015 -16.486 18.922 1.00 77.38 199 LEU A C 1
ATOM 1614 O O . LEU A 1 199 ? -26.761 -17.423 19.202 1.00 77.38 199 LEU A O 1
ATOM 1618 N N . LEU A 1 200 ? -25.521 -16.307 17.692 1.00 79.50 200 LEU A N 1
ATOM 1619 C CA . LEU A 1 200 ? -25.818 -17.164 16.541 1.00 79.50 200 LEU A CA 1
ATOM 1620 C C . LEU A 1 200 ? -25.401 -18.624 16.781 1.00 79.50 200 LEU A C 1
ATOM 1622 O O . LEU A 1 200 ? -26.192 -19.535 16.532 1.00 79.50 200 LEU A O 1
ATOM 1626 N N . ILE A 1 201 ? -24.194 -18.859 17.308 1.00 76.94 201 ILE A N 1
ATOM 1627 C CA . ILE A 1 201 ? -23.702 -20.206 17.644 1.00 76.94 201 ILE A CA 1
ATOM 1628 C C . ILE A 1 201 ? -24.617 -20.858 18.686 1.00 76.94 201 ILE A C 1
ATOM 1630 O O . ILE A 1 201 ? -25.054 -21.988 18.495 1.00 76.94 201 ILE A O 1
ATOM 1634 N N . LYS A 1 202 ? -24.978 -20.134 19.752 1.00 73.06 202 LYS A N 1
ATOM 1635 C CA . LYS A 1 202 ? -25.858 -20.665 20.807 1.00 73.06 202 LYS A CA 1
ATOM 1636 C C . LYS A 1 202 ? -27.288 -20.930 20.336 1.00 73.06 202 LYS A C 1
ATOM 1638 O O . LYS A 1 202 ? -27.930 -21.842 20.845 1.00 73.06 202 LYS A O 1
ATOM 1643 N N . LEU A 1 203 ? -27.789 -20.149 19.379 1.00 70.38 203 LEU A N 1
ATOM 1644 C CA . LEU A 1 203 ? -29.096 -20.370 18.751 1.00 70.38 203 LEU A CA 1
ATOM 1645 C C . LEU A 1 203 ? -29.094 -21.557 17.779 1.00 70.38 203 LEU A C 1
ATOM 1647 O O . LEU A 1 203 ? -30.115 -22.220 17.622 1.00 70.38 203 LEU A O 1
ATOM 1651 N N . THR A 1 204 ? -27.967 -21.831 17.125 1.00 74.56 204 THR A N 1
ATOM 1652 C CA . THR A 1 204 ? -27.844 -22.921 16.144 1.00 74.56 204 THR A CA 1
ATOM 1653 C C . THR A 1 204 ? -27.480 -24.261 16.791 1.00 74.56 204 THR A C 1
ATOM 1655 O O . THR A 1 204 ? -27.901 -25.305 16.297 1.00 74.56 204 THR A O 1
ATOM 1658 N N . SER A 1 205 ? -26.770 -24.262 17.924 1.00 69.06 205 SER A N 1
ATOM 1659 C CA . SER A 1 205 ? -26.282 -25.466 18.612 1.00 69.06 205 SER A CA 1
ATOM 1660 C C . SER A 1 205 ? -27.305 -26.156 19.536 1.00 69.06 205 SER A C 1
ATOM 1662 O O . SER A 1 205 ? -26.929 -26.655 20.591 1.00 69.06 205 SER A O 1
ATOM 1664 N N . SER A 1 206 ? -28.576 -26.242 19.129 1.00 59.28 206 SER A N 1
ATOM 1665 C CA . SER A 1 206 ? -29.667 -26.921 19.856 1.00 59.28 206 SER A CA 1
ATOM 1666 C C . SER A 1 206 ? -30.127 -26.224 21.147 1.00 59.28 206 SER A C 1
ATOM 1668 O O . SER A 1 206 ? -29.688 -26.526 22.255 1.00 59.28 206 SER A O 1
ATOM 1670 N N . LEU A 1 207 ? -31.115 -25.341 20.994 1.00 62.34 207 LEU A N 1
ATOM 1671 C CA . LEU A 1 207 ? -32.069 -24.991 22.046 1.00 62.34 207 LEU A CA 1
ATOM 1672 C C . LEU A 1 207 ? -32.955 -26.203 22.362 1.00 62.34 207 LEU A C 1
ATOM 1674 O O . LEU A 1 207 ? -33.520 -26.770 21.431 1.00 62.34 207 LEU A O 1
ATOM 1678 N N . LEU A 1 208 ? -33.127 -26.540 23.646 1.00 57.00 208 LEU A N 1
ATOM 1679 C CA . LEU A 1 208 ? -34.457 -26.575 24.287 1.00 57.00 208 LEU A CA 1
ATOM 1680 C C . LEU A 1 208 ? -34.433 -26.944 25.786 1.00 57.00 208 LEU A C 1
ATOM 1682 O O . LEU A 1 208 ? -35.362 -26.538 26.473 1.00 57.00 208 LEU A O 1
ATOM 1686 N N . ASP A 1 209 ? -33.385 -27.583 26.324 1.00 59.62 209 ASP A N 1
ATOM 1687 C CA . ASP A 1 209 ? -33.482 -28.174 27.681 1.00 59.62 209 ASP A CA 1
ATOM 1688 C C . ASP A 1 209 ? -32.596 -27.556 28.776 1.00 59.62 209 ASP A C 1
ATOM 1690 O O . ASP A 1 209 ? -32.736 -27.927 29.941 1.00 59.62 209 ASP A O 1
ATOM 1694 N N . ASP A 1 210 ? -31.709 -26.606 28.458 1.00 64.56 210 ASP A N 1
ATOM 1695 C CA . ASP A 1 210 ? -30.771 -26.073 29.454 1.00 64.56 210 ASP A CA 1
ATOM 1696 C C . ASP A 1 210 ? -31.148 -24.643 29.905 1.00 64.56 210 ASP A C 1
ATOM 1698 O O . ASP A 1 210 ? -30.933 -23.674 29.163 1.00 64.56 210 ASP A O 1
ATOM 1702 N N . PRO A 1 211 ? -31.721 -24.464 31.115 1.00 67.25 211 PRO A N 1
ATOM 1703 C CA . PRO A 1 211 ? -32.136 -23.155 31.623 1.00 67.25 211 PRO A CA 1
ATOM 1704 C C . PRO A 1 211 ? -30.969 -22.162 31.772 1.00 67.25 211 PRO A C 1
ATOM 1706 O O . PRO A 1 211 ? -31.197 -20.951 31.768 1.00 67.25 211 PRO A O 1
ATOM 1709 N N . SER A 1 212 ? -29.719 -22.641 31.808 1.00 68.62 212 SER A N 1
ATOM 1710 C CA . SER A 1 212 ? -28.523 -21.785 31.826 1.00 68.62 212 SER A CA 1
ATOM 1711 C C . SER A 1 212 ? -28.339 -20.968 30.536 1.00 68.62 212 SER A C 1
ATOM 1713 O O . SER A 1 212 ? -27.765 -19.875 30.555 1.00 68.62 212 SER A O 1
ATOM 1715 N N . VAL A 1 213 ? -28.872 -21.438 29.401 1.00 71.38 213 VAL A N 1
ATOM 1716 C CA . VAL A 1 213 ? -28.742 -20.759 28.100 1.00 71.38 213 VAL A CA 1
ATOM 1717 C C . VAL A 1 213 ? -29.537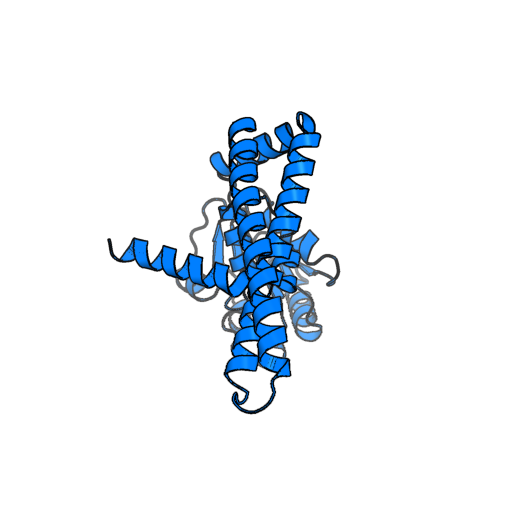 -19.453 28.078 1.00 71.38 213 VAL A C 1
ATOM 1719 O O . VAL A 1 213 ? -29.065 -18.455 27.531 1.00 71.38 213 VAL A O 1
ATOM 1722 N N . VAL A 1 214 ? -30.707 -19.422 28.723 1.00 74.94 214 VAL A N 1
ATOM 1723 C CA . VAL A 1 214 ? -31.574 -18.234 28.787 1.00 74.94 214 VAL A CA 1
ATOM 1724 C C . VAL A 1 214 ? -30.909 -17.104 29.577 1.00 74.94 214 VAL A C 1
ATOM 1726 O O . VAL A 1 214 ? -30.964 -15.943 29.165 1.00 74.94 214 VAL A O 1
ATOM 1729 N N . GLU A 1 215 ? -30.227 -17.428 30.676 1.00 76.81 215 GLU A N 1
ATOM 1730 C CA . GLU A 1 215 ? -29.491 -16.441 31.473 1.00 76.81 215 GLU A CA 1
ATOM 1731 C C . GLU A 1 215 ? -28.330 -15.831 30.684 1.00 76.81 215 GLU A C 1
ATOM 1733 O O . GLU A 1 215 ? -28.170 -14.607 30.659 1.00 76.81 215 GLU A O 1
ATOM 1738 N N . VAL A 1 216 ? -27.566 -16.659 29.964 1.00 76.62 216 VAL A N 1
ATOM 1739 C CA . VAL A 1 216 ? -26.448 -16.162 29.152 1.00 76.62 216 VAL A CA 1
ATOM 1740 C C . VAL A 1 216 ? -26.934 -15.348 27.948 1.00 76.62 216 VAL A C 1
ATOM 1742 O O . VAL A 1 216 ? -26.315 -14.341 27.607 1.00 76.62 216 VAL A O 1
ATOM 1745 N N . LEU A 1 217 ? -28.058 -15.716 27.324 1.00 75.38 217 LEU A N 1
ATOM 1746 C CA . LEU A 1 217 ? -28.662 -14.929 26.242 1.00 75.38 217 LEU A CA 1
ATOM 1747 C C . LEU A 1 217 ? -29.127 -13.551 26.731 1.00 75.38 217 LEU A C 1
ATOM 1749 O O . LEU A 1 217 ? -28.867 -12.544 26.069 1.00 75.38 217 LEU A O 1
ATOM 1753 N N . ASN A 1 218 ? -29.756 -13.482 27.907 1.00 80.25 218 ASN A N 1
ATOM 1754 C CA . ASN A 1 218 ? -30.164 -12.212 28.509 1.00 80.25 218 ASN A CA 1
ATOM 1755 C C . ASN A 1 218 ? -28.957 -11.344 28.898 1.00 80.25 218 ASN A C 1
ATOM 1757 O O . ASN A 1 218 ? -28.971 -10.134 28.657 1.00 80.25 218 ASN A O 1
ATOM 1761 N N . ALA A 1 219 ? -27.894 -11.948 29.438 1.00 80.88 219 ALA A N 1
ATOM 1762 C CA . ALA A 1 219 ? -26.648 -11.247 29.733 1.00 80.88 219 ALA A CA 1
ATOM 1763 C C . ALA A 1 219 ? -25.990 -10.689 28.456 1.00 80.88 219 ALA A C 1
ATOM 1765 O O . ALA A 1 219 ? -25.667 -9.501 28.410 1.00 80.88 219 ALA A O 1
ATOM 1766 N N . ASN A 1 220 ? -25.877 -11.499 27.397 1.00 82.06 220 ASN A N 1
ATOM 1767 C CA . ASN A 1 220 ? -25.327 -11.072 26.106 1.00 82.06 220 ASN A CA 1
ATOM 1768 C C . ASN A 1 220 ? -26.153 -9.947 25.477 1.00 82.06 220 ASN A C 1
ATOM 1770 O O . ASN A 1 220 ? -25.587 -8.958 25.018 1.00 82.06 220 ASN A O 1
ATOM 1774 N N . LYS A 1 221 ? -27.488 -10.047 25.507 1.00 84.06 221 LYS A N 1
ATOM 1775 C CA . LYS A 1 221 ? -28.384 -8.998 25.000 1.00 84.06 221 LYS A CA 1
ATOM 1776 C C . LYS A 1 221 ? -28.195 -7.677 25.747 1.00 84.06 221 LYS A C 1
ATOM 1778 O O . LYS A 1 221 ? -28.180 -6.616 25.120 1.00 84.06 221 LYS A O 1
ATOM 1783 N N . ARG A 1 222 ? -28.026 -7.725 27.073 1.00 86.19 222 ARG A N 1
ATOM 1784 C CA . ARG A 1 222 ? -27.781 -6.526 27.887 1.00 86.19 222 ARG A CA 1
ATOM 1785 C C . ARG A 1 222 ? -26.455 -5.864 27.515 1.00 86.19 222 ARG A C 1
ATOM 1787 O O . ARG A 1 222 ? -26.448 -4.671 27.230 1.00 86.19 222 ARG A O 1
ATOM 1794 N N . ILE A 1 223 ? -25.370 -6.640 27.448 1.00 84.50 223 ILE A N 1
ATOM 1795 C CA . ILE A 1 223 ? -24.042 -6.129 27.070 1.00 84.50 223 ILE A CA 1
ATOM 1796 C C . ILE A 1 223 ? -24.074 -5.563 25.643 1.00 84.50 223 ILE A C 1
ATOM 1798 O O . ILE A 1 223 ? -23.578 -4.466 25.414 1.00 84.50 223 ILE A O 1
ATOM 1802 N N . ALA A 1 224 ? -24.712 -6.252 24.693 1.00 85.31 224 ALA A N 1
ATOM 1803 C CA . ALA A 1 224 ? -24.837 -5.773 23.317 1.00 85.31 224 ALA A CA 1
ATOM 1804 C C . ALA A 1 224 ? -25.590 -4.434 23.231 1.00 85.31 224 ALA A C 1
ATOM 1806 O O . ALA A 1 224 ? -25.188 -3.552 22.475 1.00 85.31 224 ALA A O 1
ATOM 1807 N N . THR A 1 225 ? -26.642 -4.254 24.037 1.00 87.31 225 THR A N 1
ATOM 1808 C CA . THR A 1 225 ? -27.400 -2.993 24.097 1.00 87.31 225 THR A CA 1
ATOM 1809 C C . THR A 1 225 ? -26.533 -1.856 24.647 1.00 87.31 225 THR A C 1
ATOM 1811 O O . THR A 1 225 ? -26.447 -0.803 24.022 1.00 87.31 225 THR A O 1
ATOM 1814 N N . GLU A 1 226 ? -25.807 -2.094 25.744 1.00 86.88 226 GLU A N 1
ATOM 1815 C CA . GLU A 1 226 ? -24.901 -1.103 26.344 1.00 86.88 226 GLU A CA 1
ATOM 1816 C C . GLU A 1 226 ? -23.764 -0.707 25.384 1.00 86.88 226 GLU A C 1
ATOM 1818 O O . GLU A 1 226 ? -23.428 0.468 25.229 1.00 86.88 226 GLU A O 1
ATOM 1823 N N . VAL A 1 227 ? -23.171 -1.684 24.695 1.00 86.50 227 VAL A N 1
ATOM 1824 C CA . VAL A 1 227 ? -22.118 -1.436 23.700 1.00 86.50 227 VAL A CA 1
ATOM 1825 C C . VAL A 1 227 ? -22.667 -0.644 22.517 1.00 86.50 227 VAL A C 1
ATOM 1827 O O . VAL A 1 227 ? -21.999 0.270 22.034 1.00 86.50 227 VAL A O 1
ATOM 1830 N N . LYS A 1 228 ? -23.890 -0.948 22.070 1.00 86.75 228 LYS A N 1
ATOM 1831 C CA . LYS A 1 228 ? -24.553 -0.223 20.982 1.00 86.75 228 LYS A CA 1
ATOM 1832 C C . LYS A 1 228 ? -24.789 1.242 21.345 1.00 86.75 228 LYS A C 1
ATOM 1834 O O . LYS A 1 228 ? -24.481 2.110 20.533 1.00 86.75 228 LYS A O 1
ATOM 1839 N N . GLU A 1 229 ? -25.251 1.527 22.561 1.00 89.19 229 GLU A N 1
ATOM 1840 C CA . GLU A 1 229 ? -25.394 2.900 23.064 1.00 89.19 229 GLU A CA 1
ATOM 1841 C C . GLU A 1 229 ? -24.049 3.638 23.092 1.00 89.19 229 GLU A C 1
ATOM 1843 O O . GLU A 1 229 ? -23.946 4.754 22.580 1.00 89.19 229 GLU A O 1
ATOM 1848 N N . LYS A 1 230 ? -22.981 2.994 23.587 1.00 87.31 230 LYS A N 1
ATOM 1849 C CA . LYS A 1 230 ? -21.627 3.578 23.577 1.00 87.31 230 LYS A CA 1
ATOM 1850 C C . LYS A 1 230 ? -21.130 3.894 22.166 1.00 87.31 230 LYS A C 1
ATOM 1852 O O . LYS A 1 230 ? -20.469 4.910 21.974 1.00 87.31 230 LYS A O 1
ATOM 1857 N N . VAL A 1 231 ? -21.440 3.055 21.175 1.00 82.81 231 VAL A N 1
ATOM 1858 C CA . VAL A 1 231 ? -21.086 3.321 19.769 1.00 82.81 231 VAL A CA 1
ATOM 1859 C C . VAL A 1 231 ? -21.839 4.541 19.231 1.00 82.81 231 VAL A C 1
ATOM 1861 O O . VAL A 1 231 ? -21.228 5.354 18.544 1.00 82.81 231 VAL A O 1
ATOM 1864 N N . VAL A 1 232 ? -23.121 4.712 19.566 1.00 88.12 232 VAL A N 1
ATOM 1865 C CA . VAL A 1 232 ? -23.904 5.892 19.150 1.00 88.12 232 VAL A CA 1
ATOM 1866 C C . VAL A 1 232 ? -23.326 7.176 19.750 1.00 88.12 232 VAL A C 1
ATOM 1868 O O . VAL A 1 232 ? -23.043 8.117 19.011 1.00 88.12 232 VAL A O 1
ATOM 1871 N N . ILE A 1 233 ? -23.058 7.188 21.060 1.00 86.75 233 ILE A N 1
ATOM 1872 C CA . ILE A 1 233 ? -22.452 8.341 21.752 1.00 86.75 233 ILE A CA 1
ATOM 1873 C C . ILE A 1 233 ? -21.084 8.683 21.144 1.00 86.75 233 ILE A C 1
ATOM 1875 O O . ILE A 1 233 ? -20.744 9.857 20.962 1.00 86.75 233 ILE A O 1
ATOM 1879 N N . ALA A 1 234 ? -20.295 7.665 20.790 1.00 80.81 234 ALA A N 1
ATOM 1880 C CA . ALA A 1 234 ? -18.994 7.864 20.171 1.00 80.81 234 ALA A CA 1
ATOM 1881 C C . ALA A 1 234 ? -19.093 8.493 18.772 1.00 80.81 234 ALA A C 1
ATOM 1883 O O . ALA A 1 234 ? -18.297 9.375 18.457 1.00 80.81 234 ALA A O 1
ATOM 1884 N N . GLU A 1 235 ? -20.072 8.111 17.945 1.00 82.19 235 GLU A N 1
ATOM 1885 C CA . GLU A 1 235 ? -20.266 8.745 16.631 1.00 82.19 235 GLU A CA 1
ATOM 1886 C C . GLU A 1 235 ? -20.754 10.201 16.757 1.00 82.19 235 GLU A C 1
ATOM 1888 O O . GLU A 1 235 ? -20.281 11.070 16.023 1.00 82.19 235 GLU A O 1
ATOM 1893 N N . GLU A 1 236 ? -21.611 10.519 17.733 1.00 85.69 236 GLU A N 1
ATOM 1894 C CA . GLU A 1 236 ? -21.985 11.914 18.023 1.00 85.69 236 GLU A CA 1
ATOM 1895 C C . GLU A 1 236 ? -20.780 12.750 18.468 1.00 85.69 236 GLU A C 1
ATOM 1897 O O . GLU A 1 236 ? -20.584 13.881 18.018 1.00 85.69 236 GLU A O 1
ATOM 1902 N N . THR A 1 237 ? -19.944 12.185 19.339 1.00 80.94 237 THR A N 1
ATOM 1903 C CA . THR A 1 237 ? -18.726 12.843 19.830 1.00 80.94 237 THR A CA 1
ATOM 1904 C C . THR A 1 237 ? -17.729 13.047 18.694 1.00 80.94 237 THR A C 1
ATOM 1906 O O . THR A 1 237 ? -17.146 14.121 18.562 1.00 80.94 237 THR A O 1
ATOM 1909 N N . LYS A 1 238 ? -17.601 12.066 17.796 1.00 78.25 238 LYS A N 1
ATOM 1910 C CA . LYS A 1 238 ? -16.786 12.175 16.586 1.00 78.25 238 LYS A CA 1
ATOM 1911 C C . LYS A 1 238 ? -17.269 13.300 15.670 1.00 78.25 238 LYS A C 1
ATOM 1913 O O . LYS A 1 238 ? -16.430 14.032 15.150 1.00 78.25 238 LYS A O 1
ATOM 1918 N N . MET A 1 239 ? -18.583 13.477 15.493 1.00 81.25 239 MET A N 1
ATOM 1919 C CA . MET A 1 239 ? -19.115 14.610 14.724 1.00 81.25 239 MET A CA 1
ATOM 1920 C C . MET A 1 239 ? -18.766 15.948 15.377 1.00 81.25 239 MET A C 1
ATOM 1922 O O . MET A 1 239 ? -18.286 16.837 14.683 1.00 81.25 239 MET A O 1
ATOM 1926 N N . LYS A 1 240 ? -18.914 16.070 16.703 1.00 80.81 240 LYS A N 1
ATOM 1927 C CA . LYS A 1 240 ? -18.533 17.289 17.443 1.00 80.81 240 LYS A CA 1
ATOM 1928 C C . LYS A 1 240 ? -17.046 17.615 17.289 1.00 80.81 240 LYS A C 1
ATOM 1930 O O . LYS A 1 240 ? -16.694 18.763 17.024 1.00 80.81 240 LYS A O 1
ATOM 1935 N N . ILE A 1 241 ? -16.180 16.605 17.399 1.00 73.81 241 ILE A N 1
ATOM 1936 C CA . ILE A 1 241 ? -14.735 16.752 17.176 1.00 73.81 241 ILE A CA 1
ATOM 1937 C C . ILE A 1 241 ? -14.457 17.167 15.725 1.00 73.81 241 ILE A C 1
ATOM 1939 O O . ILE A 1 241 ? -13.632 18.047 15.500 1.00 73.81 241 ILE A O 1
ATOM 1943 N N . SER A 1 242 ? -15.163 16.594 14.744 1.00 72.19 242 SER A N 1
ATOM 1944 C CA . SER A 1 242 ? -15.026 16.968 13.329 1.00 72.19 242 SER A CA 1
ATOM 1945 C C . SER A 1 242 ? -15.431 18.419 13.075 1.00 72.19 242 SER A C 1
ATOM 1947 O O . SER A 1 242 ? -14.697 19.137 12.411 1.00 72.19 242 SER A O 1
ATOM 1949 N N . THR A 1 243 ? -16.549 18.878 13.641 1.00 78.81 243 THR A N 1
ATOM 1950 C CA . THR A 1 243 ? -16.996 20.274 13.506 1.00 78.81 243 THR A CA 1
ATOM 1951 C C . THR A 1 243 ? -16.097 21.257 14.239 1.00 78.81 243 THR A C 1
ATOM 1953 O O . THR A 1 243 ? -15.973 22.392 13.816 1.00 78.81 243 THR A O 1
ATOM 1956 N N . ALA A 1 244 ? -15.460 20.844 15.339 1.00 71.19 244 ALA A N 1
ATOM 1957 C CA . ALA A 1 244 ? -14.485 21.689 16.019 1.00 71.19 244 ALA A CA 1
ATOM 1958 C C . ALA A 1 244 ? -13.186 21.830 15.208 1.00 71.19 244 ALA A C 1
ATOM 1960 O O . ALA A 1 244 ? -12.398 22.726 15.494 1.00 71.19 244 ALA A O 1
ATOM 1961 N N . ARG A 1 245 ? -12.935 20.919 14.262 1.00 64.31 245 ARG A N 1
ATOM 1962 C CA . ARG A 1 245 ? -11.713 20.819 13.456 1.00 64.31 245 ARG A CA 1
ATOM 1963 C C . ARG A 1 245 ? -11.763 21.660 12.176 1.00 64.31 245 ARG A C 1
ATOM 1965 O O . ARG A 1 245 ? -10.700 22.067 11.715 1.00 64.31 245 ARG A O 1
ATOM 1972 N N . GLU A 1 246 ? -12.957 21.834 11.610 1.00 58.47 246 GLU A N 1
ATOM 1973 C CA . GLU A 1 246 ? -13.250 22.764 10.504 1.00 58.47 246 GLU A CA 1
ATOM 1974 C C . GLU A 1 246 ? -13.232 24.221 10.985 1.00 58.47 246 GLU A C 1
ATOM 1976 O O . GLU A 1 246 ? -12.744 25.070 10.208 1.00 58.47 246 GLU A O 1
#